Protein AF-A0A075AUA4-F1 (afdb_monomer_lite)

pLDDT: mean 80.35, std 14.58, range [34.72, 96.44]

Secondary structure (DSSP, 8-state):
-HHHHHHHHHHHHHHHTS------GGGGTS---TTTS-THHHHHHHHHHHHHHHHHHHHHS-TT-TTHHHHHHHHHHHHHHHHHHHHHHH--B--S-GGG--PPPSSHHHHHHHHHHHHTTSS---SB-SS-HHHHHHHHHHHHHHHHGGGS-HHHHHHHHHHHHHHHHHHHHHHHHTT-S-HHHHHHHHHHHHHHHHHHHHHHHHHHHH-SS-HHHHHHHHHHH--S-TTSGGGTSTTT--

Foldseek 3Di:
DLLVLLQVLVVVCVVVVDQDADDFPVPVVFAACQVPDPPVVLVVLLVVLLVVLLVVQQVLPPPLDSCLLVLLLVVLLVVVVVVQVVQSVVDWDFFLDNVLRDHRDPDPVVNVVVVVCCVVVVGDRTTATQADSSLLSLLSSLVCLQQSCLPPDPVVSVVSNVVSVVSSVVSLSVCVSNSRHGPSRNVVSNVSSVCSSVVSVVLLVCLVPPDPDDDVSVVVCCSSVPRPDDPDCPPPPVSSVD

InterPro domains:
  IPR025749 Sphingomyelin synthase-like domain [PF14360] (126-197)
  IPR045221 Sphingomyelin synthase-like [PTHR21290] (17-198)

Radius of gyration: 20.56 Å; chains: 1; bounding box: 53×42×61 Å

Sequence (242 aa):
MQIISDDVYLKHKENINSTITVHDMAFSVIPDLRNIVHHGFADLAVVSFTMVSIVHQILESPNFDRFLLLRRSVFAIMILYVIRTLTIIVTQIPPSDPSFCASFPNEFGALINRMFEIFTGSKKACTDMIFSGHMAFMTVSLVRWWIDTTKNRQWIKLCKRLISSIHVALSAVLFLGLRLHYTVDIVLGIIIAVFVTVGVELICWYVYISLDSNFAFQAVRYWVEASGTRKGWIHASTDVLA

Structure (mmCIF, N/CA/C/O backbone):
data_AF-A0A075AUA4-F1
#
_entry.id   AF-A0A075AUA4-F1
#
loop_
_atom_site.group_PDB
_atom_site.id
_atom_site.type_symbol
_atom_site.label_atom_id
_atom_site.label_alt_id
_atom_site.label_comp_id
_atom_site.label_asym_id
_atom_site.label_entity_id
_atom_site.label_seq_id
_atom_site.pdbx_PDB_ins_code
_atom_site.Cartn_x
_atom_site.Cartn_y
_atom_site.Cartn_z
_atom_site.occupancy
_atom_site.B_iso_or_equiv
_atom_site.auth_seq_id
_atom_site.auth_comp_id
_atom_site.auth_asym_id
_atom_site.auth_atom_id
_atom_site.pdbx_PDB_model_num
ATOM 1 N N . MET A 1 1 ? 11.676 -12.175 -6.050 1.00 65.75 1 MET A N 1
ATOM 2 C CA . MET A 1 1 ? 10.969 -12.672 -7.253 1.00 65.75 1 MET A CA 1
ATOM 3 C C . MET A 1 1 ? 10.955 -11.671 -8.391 1.00 65.75 1 MET A C 1
ATOM 5 O O . MET A 1 1 ? 11.267 -12.071 -9.498 1.00 65.75 1 MET A O 1
ATOM 9 N N . GLN A 1 2 ? 10.662 -10.393 -8.144 1.00 72.88 2 GLN A N 1
ATOM 10 C CA . GLN A 1 2 ? 10.542 -9.414 -9.230 1.00 72.88 2 GLN A CA 1
ATOM 11 C C . GLN A 1 2 ? 11.819 -9.251 -10.078 1.00 72.88 2 GLN A C 1
ATOM 13 O O . GLN A 1 2 ? 11.722 -9.202 -11.290 1.00 72.88 2 GLN A O 1
ATOM 18 N N . ILE A 1 3 ? 13.014 -9.334 -9.475 1.00 75.75 3 ILE A N 1
ATOM 19 C CA . ILE A 1 3 ? 14.301 -9.328 -10.209 1.00 75.75 3 ILE A CA 1
ATOM 20 C C . ILE A 1 3 ? 14.400 -10.485 -11.227 1.00 75.75 3 ILE A C 1
ATOM 22 O O . ILE A 1 3 ? 14.953 -10.317 -12.305 1.00 75.75 3 ILE A O 1
ATOM 26 N N . ILE A 1 4 ? 13.863 -11.666 -10.896 1.00 77.81 4 ILE A N 1
ATOM 27 C CA . ILE A 1 4 ? 13.869 -12.833 -11.798 1.00 77.81 4 ILE A CA 1
ATOM 28 C C . ILE A 1 4 ? 12.889 -12.601 -12.953 1.00 77.81 4 ILE A C 1
ATOM 30 O O . ILE A 1 4 ? 13.202 -12.897 -14.098 1.00 77.81 4 ILE A O 1
ATOM 34 N N . SER A 1 5 ? 11.715 -12.050 -12.645 1.00 76.88 5 SER A N 1
ATOM 35 C CA . SER A 1 5 ? 10.702 -11.686 -13.638 1.00 76.88 5 SER A CA 1
ATOM 36 C C . SER A 1 5 ? 11.239 -10.637 -14.629 1.00 76.88 5 SER A C 1
ATOM 38 O O . SER A 1 5 ? 11.117 -10.815 -15.839 1.00 76.88 5 SER A O 1
ATOM 40 N N . ASP A 1 6 ? 11.934 -9.604 -14.136 1.00 78.31 6 ASP A N 1
ATOM 41 C CA . ASP A 1 6 ? 12.584 -8.570 -14.960 1.00 78.31 6 ASP A CA 1
ATOM 42 C C . ASP A 1 6 ? 13.600 -9.165 -15.949 1.00 78.31 6 ASP A C 1
ATOM 44 O O . ASP A 1 6 ? 13.637 -8.775 -17.117 1.00 78.31 6 ASP A O 1
ATOM 48 N N . ASP A 1 7 ? 14.389 -10.143 -15.502 1.00 80.94 7 ASP A N 1
ATOM 49 C CA . ASP A 1 7 ? 15.385 -10.829 -16.328 1.00 80.94 7 ASP A CA 1
ATOM 50 C C . ASP A 1 7 ? 14.753 -11.691 -17.430 1.00 80.94 7 ASP A C 1
ATOM 52 O O . ASP A 1 7 ? 15.200 -11.665 -18.579 1.00 80.94 7 ASP A O 1
ATOM 56 N N . VAL A 1 8 ? 13.676 -12.416 -17.106 1.00 80.75 8 VAL A N 1
ATOM 57 C CA . VAL A 1 8 ? 12.914 -13.204 -18.089 1.00 80.75 8 VAL A CA 1
ATOM 58 C C . VAL A 1 8 ? 12.316 -12.290 -19.158 1.00 80.75 8 VAL A C 1
ATOM 60 O O . VAL A 1 8 ? 12.414 -12.598 -20.348 1.00 80.75 8 VAL A O 1
ATOM 63 N N . TYR A 1 9 ? 11.755 -11.145 -18.761 1.00 77.44 9 TYR A N 1
ATOM 64 C CA . TYR A 1 9 ? 11.234 -10.162 -19.708 1.00 77.44 9 TYR A CA 1
ATOM 65 C C . TYR A 1 9 ? 12.331 -9.601 -20.624 1.00 77.44 9 TYR A C 1
ATOM 67 O O . TYR A 1 9 ? 12.139 -9.538 -21.838 1.00 77.44 9 TYR A O 1
ATOM 75 N N . LEU A 1 10 ? 13.493 -9.229 -20.075 1.00 79.94 10 LEU A N 1
ATOM 76 C CA . LEU A 1 10 ? 14.610 -8.705 -20.867 1.00 79.94 10 LEU A CA 1
ATOM 77 C C . LEU A 1 10 ? 15.105 -9.714 -21.910 1.00 79.94 10 LEU A C 1
ATOM 79 O O . LEU A 1 10 ? 15.257 -9.349 -23.075 1.00 79.94 10 LEU A O 1
ATOM 83 N N . LYS A 1 11 ? 15.245 -10.989 -21.531 1.00 80.88 11 LYS A N 1
ATOM 84 C CA . LYS A 1 11 ? 15.580 -12.077 -22.467 1.00 80.88 11 LYS A CA 1
ATOM 85 C C . LYS A 1 11 ? 14.535 -12.230 -23.571 1.00 80.88 11 LYS A C 1
ATOM 87 O O . LYS A 1 11 ? 14.872 -12.484 -24.724 1.00 80.88 11 LYS A O 1
ATOM 92 N N . HIS A 1 12 ? 13.254 -12.067 -23.242 1.00 77.56 12 HIS A N 1
ATOM 93 C CA . HIS A 1 12 ? 12.180 -12.137 -24.232 1.00 77.56 12 HIS A CA 1
ATOM 94 C C . HIS A 1 12 ? 12.194 -10.934 -25.190 1.00 77.56 12 HIS A C 1
ATOM 96 O O . HIS A 1 12 ? 12.003 -11.100 -26.393 1.00 77.56 12 HIS A O 1
ATOM 102 N N . LYS A 1 13 ? 12.485 -9.732 -24.677 1.00 76.62 13 LYS A N 1
ATOM 103 C CA . LYS A 1 13 ? 12.641 -8.508 -25.474 1.00 76.62 13 LYS A CA 1
ATOM 104 C C . LYS A 1 13 ? 13.789 -8.622 -26.481 1.00 76.62 13 LYS A C 1
ATOM 106 O O . LYS A 1 13 ? 13.605 -8.238 -27.634 1.00 76.62 13 LYS A O 1
ATOM 111 N N . GLU A 1 14 ? 14.941 -9.156 -26.068 1.00 76.81 14 GLU A N 1
ATOM 112 C CA . GLU A 1 14 ? 16.090 -9.390 -26.960 1.00 76.81 14 GLU A CA 1
ATOM 113 C C . GLU A 1 14 ? 15.732 -10.318 -28.128 1.00 76.81 14 GLU A C 1
ATOM 115 O O . GLU A 1 14 ? 16.148 -10.079 -29.257 1.00 76.81 14 GLU A O 1
ATOM 120 N N . ASN A 1 15 ? 14.886 -11.323 -27.889 1.00 75.62 15 ASN A N 1
ATOM 121 C CA . ASN A 1 15 ? 14.468 -12.263 -28.930 1.00 75.62 15 ASN A CA 1
ATOM 122 C C . ASN A 1 15 ? 13.499 -11.659 -29.965 1.00 75.62 15 ASN A C 1
ATOM 124 O O . ASN A 1 15 ? 13.464 -12.125 -31.101 1.00 75.62 15 ASN A O 1
ATOM 128 N N . ILE A 1 16 ? 12.694 -10.655 -29.593 1.00 72.06 16 ILE A N 1
ATOM 129 C CA . ILE A 1 16 ? 11.601 -10.119 -30.436 1.00 72.06 16 ILE A CA 1
ATOM 130 C C . ILE A 1 16 ? 11.952 -8.734 -31.025 1.00 72.06 16 ILE A C 1
ATOM 132 O O . ILE A 1 16 ? 11.208 -8.205 -31.851 1.00 72.06 16 ILE A O 1
ATOM 136 N N . ASN A 1 17 ? 13.094 -8.135 -30.650 1.00 68.62 17 ASN A N 1
ATOM 137 C CA . ASN A 1 17 ? 13.585 -6.832 -31.141 1.00 68.62 17 ASN A CA 1
ATOM 138 C C . ASN A 1 17 ? 12.541 -5.694 -31.107 1.00 68.62 17 ASN A C 1
ATOM 140 O O . ASN A 1 17 ? 12.632 -4.719 -31.853 1.00 68.62 17 ASN A O 1
ATOM 144 N N . SER A 1 18 ? 11.539 -5.789 -30.232 1.00 64.38 18 SER A N 1
ATOM 145 C CA . SER A 1 18 ? 10.489 -4.782 -30.086 1.00 64.38 18 SER A CA 1
ATOM 146 C C . SER A 1 18 ? 10.036 -4.662 -28.635 1.00 64.38 18 SER A C 1
ATOM 148 O O . SER A 1 18 ? 10.028 -5.625 -27.868 1.00 64.38 18 SER A O 1
ATOM 150 N N . THR A 1 19 ? 9.689 -3.439 -28.233 1.00 65.56 19 THR A N 1
ATOM 151 C CA . THR A 1 19 ? 9.050 -3.165 -26.944 1.00 65.56 19 THR A CA 1
ATOM 152 C C . THR A 1 19 ? 7.549 -3.338 -27.101 1.00 65.56 19 THR A C 1
ATOM 154 O O . THR A 1 19 ? 6.896 -2.506 -27.729 1.00 65.56 19 THR A O 1
ATOM 157 N N . ILE A 1 20 ? 7.005 -4.411 -26.535 1.00 69.81 20 ILE A N 1
ATOM 158 C CA . ILE A 1 20 ? 5.563 -4.645 -26.502 1.00 69.81 20 ILE A CA 1
ATOM 159 C C . ILE A 1 20 ? 5.039 -4.002 -25.219 1.00 69.81 20 ILE A C 1
ATOM 161 O O . ILE A 1 20 ? 5.241 -4.547 -24.140 1.00 69.81 20 ILE A O 1
ATOM 165 N N . THR A 1 21 ? 4.403 -2.838 -25.323 1.00 76.06 21 THR A N 1
ATOM 166 C CA . THR A 1 21 ? 3.633 -2.239 -24.224 1.00 76.06 21 THR A CA 1
ATOM 167 C C . THR A 1 21 ? 2.147 -2.420 -24.499 1.00 76.06 21 THR A C 1
ATOM 169 O O . THR A 1 21 ? 1.700 -2.371 -25.648 1.00 76.06 21 THR A O 1
ATOM 172 N N . VAL A 1 22 ? 1.366 -2.672 -23.449 1.00 82.38 22 VAL A N 1
ATOM 173 C CA . VAL A 1 22 ? -0.086 -2.813 -23.590 1.00 82.38 22 VAL A CA 1
ATOM 174 C C . VAL A 1 22 ? -0.703 -1.421 -23.655 1.00 82.38 22 VAL A C 1
ATOM 176 O O . VAL A 1 22 ? -0.318 -0.517 -22.916 1.00 82.38 22 VAL A O 1
ATOM 179 N N . HIS A 1 23 ? -1.663 -1.232 -24.558 1.00 84.94 23 HIS A N 1
ATOM 180 C CA . HIS A 1 23 ? -2.383 0.031 -24.654 1.00 84.94 23 HIS A CA 1
ATOM 181 C C . HIS A 1 23 ? -3.348 0.197 -23.470 1.00 84.94 23 HIS A C 1
ATOM 183 O O . HIS A 1 23 ? -4.271 -0.601 -23.300 1.00 84.94 23 HIS A O 1
ATOM 189 N N . ASP A 1 24 ? -3.182 1.274 -22.702 1.00 86.25 24 ASP A N 1
ATOM 190 C CA . ASP A 1 24 ? -4.040 1.630 -21.571 1.00 86.25 24 ASP A CA 1
ATOM 191 C C . ASP A 1 24 ? -4.887 2.869 -21.886 1.00 86.25 24 ASP A C 1
ATOM 193 O O . ASP A 1 24 ? -4.370 3.918 -22.276 1.00 86.25 24 ASP A O 1
ATOM 197 N N . MET A 1 25 ? -6.200 2.767 -21.671 1.00 89.25 25 MET A N 1
ATOM 198 C CA . MET A 1 25 ? -7.135 3.863 -21.926 1.00 89.25 25 MET A CA 1
ATOM 199 C C . MET A 1 25 ? -6.920 5.077 -21.016 1.00 89.25 25 MET A C 1
ATOM 201 O O . MET A 1 25 ? -7.156 6.198 -21.457 1.00 89.25 25 MET A O 1
ATOM 205 N N . ALA A 1 26 ? -6.464 4.931 -19.766 1.00 89.44 26 ALA A N 1
ATOM 206 C CA . ALA A 1 26 ? -6.200 6.139 -18.977 1.00 89.44 26 ALA A CA 1
ATOM 207 C C . ALA A 1 26 ? -4.947 6.868 -19.450 1.00 89.44 26 ALA A C 1
ATOM 209 O O . ALA A 1 26 ? -4.822 8.064 -19.198 1.00 89.44 26 ALA A O 1
ATOM 210 N N . PHE A 1 27 ? -4.035 6.199 -20.159 1.00 89.88 27 PHE A N 1
ATOM 211 C CA . PHE A 1 27 ? -2.846 6.862 -20.679 1.00 89.88 27 PHE A CA 1
ATOM 212 C C . PHE A 1 27 ? -3.170 7.825 -21.825 1.00 89.88 27 PHE A C 1
ATOM 214 O O . PHE A 1 27 ? -2.429 8.784 -22.024 1.00 89.88 27 PHE A O 1
ATOM 221 N N . SER A 1 28 ? -4.301 7.650 -22.516 1.00 89.44 28 SER A N 1
ATOM 222 C CA . SER A 1 28 ? -4.769 8.632 -23.500 1.00 89.44 28 SER A CA 1
ATOM 223 C C . SER A 1 28 ? -5.434 9.861 -22.872 1.00 89.44 28 SER A C 1
ATOM 225 O O . SER A 1 28 ? -5.566 10.881 -23.539 1.00 89.44 28 SER A O 1
ATOM 227 N N . VAL A 1 29 ? -5.872 9.777 -21.610 1.00 92.88 29 VAL A N 1
ATOM 228 C CA . VAL A 1 29 ? -6.583 10.866 -20.911 1.00 92.88 29 VAL A CA 1
ATOM 229 C C . VAL A 1 29 ? -5.664 11.615 -19.946 1.00 92.88 29 VAL A C 1
ATOM 231 O O . VAL A 1 29 ? -5.703 12.840 -19.868 1.00 92.88 29 VAL A O 1
ATOM 234 N N . ILE A 1 30 ? -4.841 10.886 -19.192 1.00 91.44 30 ILE A N 1
ATOM 235 C CA . ILE A 1 30 ? -3.955 11.442 -18.169 1.00 91.44 30 ILE A CA 1
ATOM 236 C C . ILE A 1 30 ? -2.626 11.837 -18.823 1.00 91.44 30 ILE A C 1
ATOM 238 O O . ILE A 1 30 ? -2.000 10.977 -19.460 1.00 91.44 30 ILE A O 1
ATOM 242 N N . PRO A 1 31 ? -2.162 13.090 -18.642 1.00 91.56 31 PRO A N 1
ATOM 243 C CA . PRO A 1 31 ? -0.906 13.551 -19.218 1.00 91.56 31 PRO A CA 1
ATOM 244 C C . PRO A 1 31 ? 0.285 12.764 -18.667 1.00 91.56 31 PRO A C 1
ATOM 246 O O . PRO A 1 31 ? 0.277 12.303 -17.525 1.00 91.56 31 PRO A O 1
ATOM 249 N N . ASP A 1 32 ? 1.324 12.631 -19.487 1.00 90.25 32 ASP A N 1
ATOM 250 C CA . ASP A 1 32 ? 2.585 12.028 -19.069 1.00 90.25 32 ASP A CA 1
ATOM 251 C C . ASP A 1 32 ? 3.350 12.998 -18.158 1.00 90.25 32 ASP A C 1
ATOM 253 O O . ASP A 1 32 ? 3.779 14.074 -18.580 1.00 90.25 32 ASP A O 1
ATOM 257 N N . LEU A 1 33 ? 3.493 12.622 -16.888 1.00 90.56 33 LEU A N 1
ATOM 258 C CA . LEU A 1 33 ? 4.140 13.427 -15.855 1.00 90.56 33 LEU A CA 1
ATOM 259 C C . LEU A 1 33 ? 5.613 13.060 -15.645 1.00 90.56 33 LEU A C 1
ATOM 261 O O . LEU A 1 33 ? 6.266 13.713 -14.832 1.00 90.56 33 LEU A O 1
ATOM 265 N N . ARG A 1 34 ? 6.163 12.065 -16.358 1.00 87.38 34 ARG A N 1
ATOM 266 C CA . ARG A 1 34 ? 7.534 11.558 -16.131 1.00 87.38 34 ARG A CA 1
ATOM 267 C C . ARG A 1 34 ? 8.619 12.630 -16.276 1.00 87.38 34 ARG A C 1
ATOM 269 O O . ARG A 1 34 ? 9.613 12.595 -15.561 1.00 87.38 34 ARG A O 1
ATOM 276 N N . ASN A 1 35 ? 8.402 13.612 -17.152 1.00 86.06 35 ASN A N 1
ATOM 277 C CA . ASN A 1 35 ? 9.342 14.719 -17.379 1.00 86.06 35 ASN A CA 1
ATOM 278 C C . ASN A 1 35 ? 9.184 15.885 -16.388 1.00 86.06 35 ASN A C 1
ATOM 280 O O . ASN A 1 35 ? 10.026 16.778 -16.358 1.00 86.06 35 ASN A O 1
ATOM 284 N N . ILE A 1 36 ? 8.094 15.913 -15.619 1.00 88.75 36 ILE A N 1
ATOM 285 C CA . ILE A 1 36 ? 7.730 17.041 -14.748 1.00 88.75 36 ILE A CA 1
ATOM 286 C C . ILE A 1 36 ? 7.918 16.662 -13.279 1.00 88.75 36 ILE A C 1
ATOM 288 O O . ILE A 1 36 ? 8.381 17.468 -12.474 1.00 88.75 36 ILE A O 1
ATOM 292 N N . VAL A 1 37 ? 7.550 15.433 -12.919 1.00 87.94 37 VAL A N 1
ATOM 293 C CA . VAL A 1 37 ? 7.508 14.960 -11.539 1.00 87.94 37 VAL A CA 1
ATOM 294 C C . VAL A 1 37 ? 8.503 13.824 -11.361 1.00 87.94 37 VAL A C 1
ATOM 296 O O . VAL A 1 37 ? 8.467 12.822 -12.069 1.00 87.94 37 VAL A O 1
ATOM 299 N N . HIS A 1 38 ? 9.376 13.956 -10.364 1.00 86.81 38 HIS A N 1
ATOM 300 C CA . HIS A 1 38 ? 10.332 12.908 -10.030 1.00 86.81 38 HIS A CA 1
ATOM 301 C C . HIS A 1 38 ? 9.612 11.646 -9.518 1.00 86.81 38 HIS A C 1
ATOM 303 O O . HIS A 1 38 ? 8.724 11.724 -8.668 1.00 86.81 38 HIS A O 1
ATOM 309 N N . HIS A 1 39 ? 10.034 10.458 -9.955 1.00 79.88 39 HIS A N 1
ATOM 310 C CA . HIS A 1 39 ? 9.377 9.197 -9.579 1.00 79.88 39 HIS A CA 1
ATOM 311 C C . HIS A 1 39 ? 9.338 8.931 -8.066 1.00 79.88 39 HIS A C 1
ATOM 313 O O . HIS A 1 39 ? 8.454 8.216 -7.596 1.00 79.88 39 HIS A O 1
ATOM 319 N N . GLY A 1 40 ? 10.261 9.522 -7.299 1.00 83.75 40 GLY A N 1
ATOM 320 C CA . GLY A 1 40 ? 10.284 9.428 -5.835 1.00 83.75 40 GLY A CA 1
ATOM 321 C C . GLY A 1 40 ? 9.078 10.079 -5.142 1.00 83.75 40 GLY A C 1
ATOM 322 O O . GLY A 1 40 ? 8.777 9.728 -4.005 1.00 83.75 40 GLY A O 1
ATOM 323 N N . PHE A 1 41 ? 8.339 10.973 -5.815 1.00 87.69 41 PHE A N 1
ATOM 324 C CA . PHE A 1 41 ? 7.091 11.521 -5.268 1.00 87.69 41 PHE A CA 1
ATOM 325 C C . PHE A 1 41 ? 6.018 10.443 -5.082 1.00 87.69 41 PHE A C 1
ATOM 327 O O . PHE A 1 41 ? 5.237 10.530 -4.136 1.00 87.69 41 PHE A O 1
ATOM 334 N N . ALA A 1 42 ? 6.000 9.413 -5.936 1.00 87.56 42 ALA A N 1
ATOM 335 C CA . ALA A 1 42 ? 5.091 8.281 -5.780 1.00 87.56 42 ALA A CA 1
ATOM 336 C C . ALA A 1 42 ? 5.363 7.527 -4.471 1.00 87.56 42 ALA A C 1
ATOM 338 O O . ALA A 1 42 ? 4.449 7.291 -3.684 1.00 87.56 42 ALA A O 1
ATOM 339 N N . ASP A 1 43 ? 6.632 7.217 -4.207 1.00 87.25 43 ASP A N 1
ATOM 340 C CA . ASP A 1 43 ? 7.032 6.461 -3.019 1.00 87.25 43 ASP A CA 1
ATOM 341 C C . ASP A 1 43 ? 6.831 7.312 -1.751 1.00 87.25 43 ASP A C 1
ATOM 343 O O . ASP A 1 43 ? 6.318 6.831 -0.739 1.00 87.25 43 ASP A O 1
ATOM 347 N N . LEU A 1 44 ? 7.115 8.619 -1.830 1.00 90.50 44 LEU A N 1
ATOM 348 C CA . LEU A 1 44 ? 6.826 9.577 -0.762 1.00 90.50 44 LEU A CA 1
ATOM 349 C C . LEU A 1 44 ? 5.325 9.661 -0.441 1.00 90.50 44 LEU A C 1
ATOM 351 O O . LEU A 1 44 ? 4.957 9.720 0.735 1.00 90.50 44 LEU A O 1
ATOM 355 N N . ALA A 1 45 ? 4.447 9.650 -1.449 1.00 92.12 45 ALA A N 1
ATOM 356 C CA . ALA A 1 45 ? 2.995 9.677 -1.251 1.00 92.12 45 ALA A CA 1
ATOM 357 C C . ALA A 1 45 ? 2.493 8.437 -0.489 1.00 92.12 45 ALA A C 1
ATOM 359 O O . ALA A 1 45 ? 1.625 8.553 0.381 1.00 92.12 45 ALA A O 1
ATOM 360 N N . VAL A 1 46 ? 3.085 7.269 -0.760 1.00 92.19 46 VAL A N 1
ATOM 361 C CA . VAL A 1 46 ? 2.779 6.018 -0.050 1.00 92.19 46 VAL A CA 1
ATOM 362 C C . VAL A 1 46 ? 3.306 6.064 1.379 1.00 92.19 46 VAL A C 1
ATOM 364 O O . VAL A 1 46 ? 2.548 5.826 2.321 1.00 92.19 46 VAL A O 1
ATOM 367 N N . VAL A 1 47 ? 4.588 6.393 1.564 1.00 91.50 47 VAL A N 1
ATOM 368 C CA . VAL A 1 47 ? 5.232 6.413 2.887 1.00 91.50 47 VAL A CA 1
ATOM 369 C C . VAL A 1 47 ? 4.556 7.430 3.803 1.00 91.50 47 VAL A C 1
ATOM 371 O O . VAL A 1 47 ? 4.228 7.104 4.943 1.00 91.50 47 VAL A O 1
ATOM 374 N N . SER A 1 48 ? 4.277 8.638 3.310 1.00 93.12 48 SER A N 1
ATOM 375 C CA . SER A 1 48 ? 3.593 9.674 4.094 1.00 93.12 48 SER A CA 1
ATOM 376 C C . SER A 1 48 ? 2.205 9.223 4.557 1.00 93.12 48 SER A C 1
ATOM 378 O O . SER A 1 48 ? 1.906 9.297 5.751 1.00 93.12 48 SER A O 1
ATOM 380 N N . PHE A 1 49 ? 1.383 8.675 3.656 1.00 94.62 49 PHE A N 1
ATOM 381 C CA . PHE A 1 49 ? 0.050 8.178 4.007 1.00 94.62 49 PHE A CA 1
ATOM 382 C C . PHE A 1 49 ? 0.097 7.043 5.023 1.00 94.62 49 PHE A C 1
ATOM 384 O O . PHE A 1 49 ? -0.713 6.977 5.949 1.00 94.62 49 PHE A O 1
ATOM 391 N N . THR A 1 50 ? 1.078 6.162 4.865 1.00 90.69 50 THR A N 1
ATOM 392 C CA . THR A 1 50 ? 1.307 5.031 5.758 1.00 90.69 50 THR A CA 1
ATOM 393 C C . THR A 1 50 ? 1.655 5.498 7.157 1.00 90.69 50 THR A C 1
ATOM 395 O O . THR A 1 50 ? 1.027 5.066 8.120 1.00 90.69 50 THR A O 1
ATOM 398 N N . MET A 1 51 ? 2.631 6.397 7.282 1.00 92.25 51 MET A N 1
ATOM 399 C CA . MET A 1 51 ? 3.071 6.903 8.580 1.00 92.25 51 MET A CA 1
ATOM 400 C C . MET A 1 51 ? 1.921 7.600 9.306 1.00 92.25 51 MET A C 1
ATOM 402 O O . MET A 1 51 ? 1.670 7.326 10.479 1.00 92.25 51 MET A O 1
ATOM 406 N N . VAL A 1 52 ? 1.153 8.420 8.585 1.00 93.69 52 VAL A N 1
ATOM 407 C CA . VAL A 1 52 ? -0.054 9.068 9.114 1.00 93.69 52 VAL A CA 1
ATOM 408 C C . VAL A 1 52 ? -1.107 8.034 9.536 1.00 93.69 52 VAL A C 1
ATOM 410 O O . VAL A 1 52 ? -1.734 8.185 10.583 1.00 93.69 52 VAL A O 1
ATOM 413 N N . SER A 1 53 ? -1.260 6.941 8.786 1.00 92.38 53 SER A N 1
ATOM 414 C CA . SER A 1 53 ? -2.197 5.856 9.106 1.00 92.38 53 SER A CA 1
ATOM 415 C C . SER A 1 53 ? -1.773 5.011 10.305 1.00 92.38 53 SER A C 1
ATOM 417 O O . SER A 1 53 ? -2.636 4.570 11.062 1.00 92.38 53 SER A O 1
ATOM 419 N N . ILE A 1 54 ? -0.472 4.799 10.512 1.00 92.00 54 ILE A N 1
ATOM 420 C CA . ILE A 1 54 ? 0.060 4.129 11.707 1.00 92.00 54 ILE A CA 1
ATOM 421 C C . ILE A 1 54 ? -0.212 4.992 12.938 1.00 92.00 54 ILE A C 1
ATOM 423 O O . ILE A 1 54 ? -0.751 4.497 13.925 1.00 92.00 54 ILE A O 1
ATOM 427 N N . VAL A 1 55 ? 0.097 6.291 12.866 1.00 91.50 55 VAL A N 1
ATOM 428 C CA . VAL A 1 55 ? -0.191 7.233 13.957 1.00 91.50 55 VAL A CA 1
ATOM 429 C C . VAL A 1 55 ? -1.689 7.258 14.256 1.00 91.50 55 VAL A C 1
ATOM 431 O O . VAL A 1 55 ? -2.078 7.135 15.414 1.00 91.50 55 VAL A O 1
ATOM 434 N N . HIS A 1 56 ? -2.537 7.336 13.226 1.00 90.19 56 HIS A N 1
ATOM 435 C CA . HIS A 1 56 ? -3.990 7.272 13.379 1.00 90.19 56 HIS A CA 1
ATOM 436 C C . HIS A 1 56 ? -4.443 6.003 14.111 1.00 90.19 56 HIS A C 1
ATOM 438 O O . HIS A 1 56 ? -5.188 6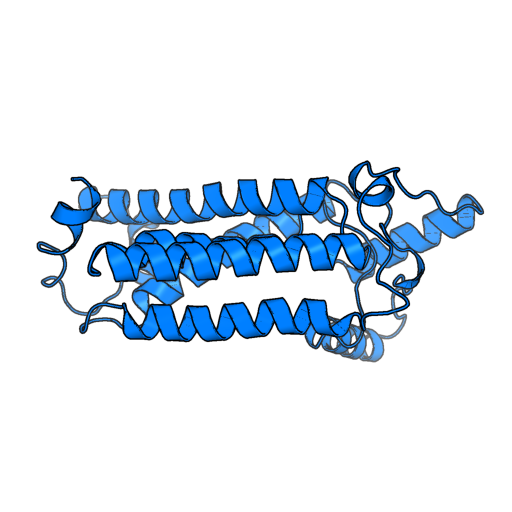.100 15.081 1.00 90.19 56 HIS A O 1
ATOM 444 N N . GLN A 1 57 ? -3.960 4.829 13.694 1.00 88.81 57 GLN A N 1
ATOM 445 C CA . GLN A 1 57 ? -4.298 3.556 14.336 1.00 88.81 57 GLN A CA 1
ATOM 446 C C . GLN A 1 57 ? -3.861 3.522 15.802 1.00 88.81 57 GLN A C 1
ATOM 448 O O . GLN A 1 57 ? -4.641 3.100 16.643 1.00 88.81 57 GLN A O 1
ATOM 453 N N . ILE A 1 58 ? -2.660 4.008 16.132 1.00 88.12 58 ILE A N 1
ATOM 454 C CA . ILE A 1 58 ? -2.172 4.055 17.520 1.00 88.12 58 ILE A CA 1
ATOM 455 C C . ILE A 1 58 ? -3.043 4.975 18.389 1.00 88.12 58 ILE A C 1
ATOM 457 O O . ILE A 1 58 ? -3.280 4.659 19.555 1.00 88.12 58 ILE A O 1
ATOM 461 N N . LEU A 1 59 ? -3.509 6.101 17.836 1.00 87.50 59 LEU A N 1
ATOM 462 C CA . LEU A 1 59 ? -4.337 7.080 18.548 1.00 87.50 59 LEU A CA 1
ATOM 463 C C . LEU A 1 59 ? -5.797 6.632 18.716 1.00 87.50 59 LEU A C 1
ATOM 465 O O . LEU A 1 59 ? -6.400 6.939 19.739 1.00 87.50 59 LEU A O 1
ATOM 469 N N . GLU A 1 60 ? -6.363 5.931 17.731 1.00 84.38 60 GLU A N 1
ATOM 470 C CA . GLU A 1 60 ? -7.744 5.414 17.771 1.00 84.38 60 GLU A CA 1
ATOM 471 C C . GLU A 1 60 ? -7.859 4.063 18.494 1.00 84.38 60 GLU A C 1
ATOM 473 O O . GLU A 1 60 ? -8.953 3.649 18.888 1.00 84.38 60 GLU A O 1
ATOM 478 N N . SER A 1 61 ? -6.742 3.352 18.676 1.00 77.56 61 SER A N 1
ATOM 479 C CA . SER A 1 61 ? -6.750 2.045 19.325 1.00 77.56 61 SER A CA 1
ATOM 480 C C . SER A 1 61 ? -7.255 2.142 20.770 1.00 77.56 61 SER A C 1
ATOM 482 O O . SER A 1 61 ? -6.895 3.076 21.495 1.00 77.56 61 SER A O 1
ATOM 484 N N . PRO A 1 62 ? -8.052 1.168 21.250 1.00 66.12 62 PRO A N 1
ATOM 485 C CA . PRO A 1 62 ? -8.512 1.160 22.633 1.00 66.12 62 PRO A CA 1
ATOM 486 C C . PRO A 1 62 ? -7.338 1.180 23.623 1.00 66.12 62 PRO A C 1
ATOM 488 O O . PRO A 1 62 ? -6.315 0.530 23.406 1.00 66.12 62 PRO A O 1
ATOM 491 N N . ASN A 1 63 ? -7.532 1.864 24.759 1.00 60.44 63 ASN A N 1
ATOM 492 C CA . ASN A 1 63 ? -6.525 2.082 25.813 1.00 60.44 63 ASN A CA 1
ATOM 493 C C . ASN A 1 63 ? -5.769 0.820 26.277 1.00 60.44 63 ASN A C 1
ATOM 495 O O . ASN A 1 63 ? -4.682 0.937 26.836 1.00 60.44 63 ASN A O 1
ATOM 499 N N . PHE A 1 64 ? -6.334 -0.369 26.064 1.00 57.81 64 PHE A N 1
ATOM 500 C CA . PHE A 1 64 ? -5.820 -1.644 26.558 1.00 57.81 64 PHE A CA 1
ATOM 501 C C . PHE A 1 64 ? -4.856 -2.351 25.594 1.00 57.81 64 PHE A C 1
ATOM 503 O O . PHE A 1 64 ? -4.052 -3.160 26.047 1.00 57.81 64 PHE A O 1
ATOM 510 N N . ASP A 1 65 ? -4.903 -2.049 24.292 1.00 73.25 65 ASP A N 1
ATOM 511 C CA . ASP A 1 65 ? -3.965 -2.600 23.311 1.00 73.25 65 ASP A CA 1
ATOM 512 C C . ASP A 1 65 ? -3.826 -1.664 22.111 1.00 73.25 65 ASP A C 1
ATOM 514 O O . ASP A 1 65 ? -4.671 -1.632 21.218 1.00 73.25 65 ASP A O 1
ATOM 518 N N . ARG A 1 66 ? -2.733 -0.897 22.093 1.00 74.50 66 ARG A N 1
ATOM 519 C CA . ARG A 1 66 ? -2.450 0.088 21.041 1.00 74.50 66 ARG A CA 1
ATOM 520 C C . ARG A 1 66 ? -1.980 -0.530 19.725 1.00 74.50 66 ARG A C 1
ATOM 522 O O . ARG A 1 66 ? -1.926 0.162 18.714 1.00 74.50 66 ARG A O 1
ATOM 529 N N . PHE A 1 67 ? -1.638 -1.818 19.735 1.00 81.50 67 PHE A N 1
ATOM 530 C CA . PHE A 1 67 ? -1.063 -2.521 18.591 1.00 81.50 67 PHE A CA 1
ATOM 531 C C . PHE A 1 67 ? -2.034 -3.498 17.939 1.00 81.50 67 PHE A C 1
ATOM 533 O O . PHE A 1 67 ? -1.724 -4.033 16.878 1.00 81.50 67 PHE A O 1
ATOM 540 N N . LEU A 1 68 ? -3.212 -3.720 18.521 1.00 83.50 68 LEU A N 1
ATOM 541 C CA . LEU A 1 68 ? -4.224 -4.598 17.943 1.00 83.50 68 LEU A CA 1
ATOM 542 C C . LEU A 1 68 ? -4.588 -4.195 16.509 1.00 83.50 68 LEU A C 1
ATOM 544 O O . LEU A 1 68 ? -4.526 -5.020 15.596 1.00 83.50 68 LEU A O 1
ATOM 548 N N . LEU A 1 69 ? -4.922 -2.917 16.299 1.00 85.31 69 LEU A N 1
ATOM 549 C CA . LEU A 1 69 ? -5.312 -2.432 14.976 1.00 85.31 69 LEU A CA 1
ATOM 550 C C . LEU A 1 69 ? -4.160 -2.565 13.973 1.00 85.31 69 LEU A C 1
ATOM 552 O O . LEU A 1 69 ? -4.374 -3.011 12.843 1.00 85.31 69 LEU A O 1
ATOM 556 N N . LEU A 1 70 ? -2.933 -2.282 14.419 1.00 88.12 70 LEU A N 1
ATOM 557 C CA . LEU A 1 70 ? -1.731 -2.430 13.605 1.00 88.12 70 LEU A CA 1
ATOM 558 C C . LEU A 1 70 ? -1.482 -3.893 13.212 1.00 88.12 70 LEU A C 1
ATOM 560 O O . LEU A 1 70 ? -1.195 -4.163 12.050 1.00 88.12 70 LEU A O 1
ATOM 564 N N . ARG A 1 71 ? -1.637 -4.847 14.139 1.00 87.44 71 ARG A N 1
ATOM 565 C CA . ARG A 1 71 ? -1.475 -6.285 13.862 1.00 87.44 71 ARG A CA 1
ATOM 566 C C . ARG A 1 71 ? -2.453 -6.777 12.803 1.00 87.44 71 ARG A C 1
ATOM 568 O O . ARG A 1 71 ? -2.038 -7.486 11.890 1.00 87.44 71 ARG A O 1
ATOM 575 N N . ARG A 1 72 ? -3.722 -6.363 12.877 1.00 87.94 72 ARG A N 1
ATOM 576 C CA . ARG A 1 72 ? -4.731 -6.695 11.855 1.00 87.94 72 ARG A CA 1
ATOM 577 C C . ARG A 1 72 ? -4.373 -6.107 10.487 1.00 87.94 72 ARG A C 1
ATOM 579 O O . ARG A 1 72 ? -4.457 -6.814 9.485 1.00 87.94 72 ARG A O 1
ATOM 586 N N . SER A 1 73 ? -3.896 -4.861 10.446 1.00 91.50 73 SER A N 1
ATOM 587 C CA . SER A 1 73 ? -3.418 -4.229 9.208 1.00 91.50 73 SER A CA 1
ATOM 588 C C . SER A 1 73 ? -2.227 -4.992 8.616 1.00 91.50 73 SER A C 1
ATOM 590 O O . SER A 1 73 ? -2.239 -5.329 7.435 1.00 91.50 73 SER A O 1
ATOM 592 N N . VAL A 1 74 ? -1.229 -5.334 9.441 1.00 91.94 74 VAL A N 1
ATOM 593 C CA . VAL A 1 74 ? -0.059 -6.131 9.029 1.00 91.94 74 VAL A CA 1
ATOM 594 C C . VAL A 1 74 ? -0.487 -7.500 8.504 1.00 91.94 74 VAL A C 1
ATOM 596 O O . VAL A 1 74 ? 0.012 -7.932 7.471 1.00 91.94 74 VAL A O 1
ATOM 599 N N . PHE A 1 75 ? -1.442 -8.161 9.157 1.00 91.25 75 PHE A N 1
ATOM 600 C CA . PHE A 1 75 ? -1.959 -9.451 8.709 1.00 91.25 75 PHE A CA 1
ATOM 601 C C . PHE A 1 75 ? -2.639 -9.364 7.333 1.00 91.25 75 PHE A C 1
ATOM 603 O O . PHE A 1 75 ? -2.340 -10.168 6.450 1.00 91.25 75 PHE A O 1
ATOM 610 N N . ALA A 1 76 ? -3.483 -8.350 7.109 1.00 92.94 76 ALA A N 1
ATOM 611 C CA . ALA A 1 76 ? -4.100 -8.105 5.803 1.00 92.94 76 ALA A CA 1
ATOM 612 C C . ALA A 1 76 ? -3.046 -7.837 4.714 1.00 92.94 76 ALA A C 1
ATOM 614 O O . ALA A 1 76 ? -3.112 -8.409 3.624 1.00 92.94 76 ALA A O 1
ATOM 615 N N . ILE A 1 77 ? -2.029 -7.029 5.026 1.00 93.06 77 ILE A N 1
ATOM 616 C CA . ILE A 1 77 ? -0.900 -6.761 4.128 1.00 93.06 77 ILE A CA 1
ATOM 617 C C . ILE A 1 77 ? -0.148 -8.056 3.806 1.00 93.06 77 ILE A C 1
ATOM 619 O O . ILE A 1 77 ? 0.119 -8.327 2.639 1.00 93.06 77 ILE A O 1
ATOM 623 N N . MET A 1 78 ? 0.160 -8.893 4.798 1.00 92.38 78 MET A N 1
ATOM 624 C CA . MET A 1 78 ? 0.841 -10.169 4.565 1.00 92.38 78 MET A CA 1
ATOM 625 C C . MET A 1 78 ? 0.066 -11.061 3.591 1.00 92.38 78 MET A C 1
ATOM 627 O O . MET A 1 78 ? 0.659 -11.579 2.646 1.00 92.38 78 MET A O 1
ATOM 631 N N . ILE A 1 79 ? -1.254 -11.191 3.767 1.00 93.56 79 ILE A N 1
ATOM 632 C CA . ILE A 1 79 ? -2.112 -11.953 2.845 1.00 93.56 79 ILE A CA 1
ATOM 633 C C . ILE A 1 79 ? -2.031 -11.370 1.429 1.00 93.56 79 ILE A C 1
ATOM 635 O O . ILE A 1 79 ? -1.827 -12.112 0.467 1.00 93.56 79 ILE A O 1
ATOM 639 N N . LEU A 1 80 ? -2.121 -10.044 1.288 1.00 93.25 80 LEU A N 1
ATOM 640 C CA . LEU A 1 80 ? -2.011 -9.374 -0.010 1.00 93.25 80 LEU A CA 1
ATOM 641 C C . LEU A 1 80 ? -0.665 -9.643 -0.690 1.00 93.25 80 LEU A C 1
ATOM 643 O O . LEU A 1 80 ? -0.635 -9.913 -1.887 1.00 93.25 80 LEU A O 1
ATOM 647 N N . TYR A 1 81 ? 0.444 -9.623 0.049 1.00 90.06 81 TYR A N 1
ATOM 648 C CA . TYR A 1 81 ? 1.766 -9.910 -0.513 1.00 90.06 81 TYR A CA 1
ATOM 649 C C . TYR A 1 81 ? 1.956 -11.387 -0.877 1.00 90.06 81 TYR A C 1
ATOM 651 O O . TYR A 1 81 ? 2.669 -11.682 -1.839 1.00 90.06 81 TYR A O 1
ATOM 659 N N . VAL A 1 82 ? 1.288 -12.315 -0.188 1.00 91.44 82 VAL A N 1
ATOM 660 C CA . VAL A 1 82 ? 1.236 -13.724 -0.609 1.00 91.44 82 VAL A CA 1
ATOM 661 C C . VAL A 1 82 ? 0.480 -13.853 -1.931 1.00 91.44 82 VAL A C 1
ATOM 663 O O . VAL A 1 82 ? 1.020 -14.420 -2.879 1.00 91.44 82 VAL A O 1
ATOM 666 N N . ILE A 1 83 ? -0.713 -13.257 -2.046 1.00 91.31 83 ILE A N 1
ATOM 667 C CA . ILE A 1 83 ? -1.499 -13.249 -3.296 1.00 91.31 83 ILE A CA 1
ATOM 668 C C . ILE A 1 83 ? -0.692 -12.603 -4.434 1.00 91.31 83 ILE A C 1
ATOM 670 O O . ILE A 1 83 ? -0.618 -13.140 -5.540 1.00 91.31 83 ILE A O 1
ATOM 674 N N . ARG A 1 84 ? -0.009 -11.487 -4.155 1.00 87.94 84 ARG A N 1
ATOM 675 C CA . ARG A 1 84 ? 0.895 -10.815 -5.100 1.00 87.94 84 ARG A CA 1
ATOM 676 C C . ARG A 1 84 ? 1.991 -11.753 -5.580 1.00 87.94 84 ARG A C 1
ATOM 678 O O . ARG A 1 84 ? 2.236 -11.872 -6.770 1.00 87.94 84 ARG A O 1
ATOM 685 N N . THR A 1 85 ? 2.630 -12.453 -4.655 1.00 86.25 85 THR A N 1
ATOM 686 C CA . THR A 1 85 ? 3.708 -13.383 -4.983 1.00 86.25 85 THR A CA 1
ATOM 687 C C . THR A 1 85 ? 3.212 -14.518 -5.881 1.00 86.25 85 THR A C 1
ATOM 689 O O . THR A 1 85 ? 3.859 -14.832 -6.875 1.00 86.25 85 THR A O 1
ATOM 692 N N . LEU A 1 86 ? 2.037 -15.080 -5.584 1.00 88.62 86 LEU A N 1
ATOM 693 C CA . LEU A 1 86 ? 1.415 -16.119 -6.407 1.00 88.62 86 LEU A CA 1
ATOM 694 C C . LEU A 1 86 ? 1.079 -15.613 -7.814 1.00 88.62 86 LEU A C 1
ATOM 696 O O . LEU A 1 86 ? 1.368 -16.297 -8.790 1.00 88.62 86 LEU A O 1
ATOM 700 N N . THR A 1 87 ? 0.526 -14.404 -7.935 1.00 88.00 87 THR A N 1
ATOM 701 C CA . THR A 1 87 ? 0.189 -13.830 -9.250 1.00 88.00 87 THR A CA 1
ATOM 702 C C . THR A 1 87 ? 1.416 -13.614 -10.138 1.00 88.00 87 THR A C 1
ATOM 704 O O . THR A 1 87 ? 1.339 -13.949 -11.312 1.00 88.00 87 THR A O 1
ATOM 707 N N . ILE A 1 88 ? 2.560 -13.181 -9.589 1.00 82.94 88 ILE A N 1
ATOM 708 C CA . ILE A 1 88 ? 3.829 -13.059 -10.343 1.00 82.94 88 ILE A CA 1
ATOM 709 C C . ILE A 1 88 ? 4.327 -14.411 -10.860 1.00 82.94 88 ILE A C 1
ATOM 711 O O . ILE A 1 88 ? 4.914 -14.485 -11.938 1.00 82.94 88 ILE A O 1
ATOM 715 N N . ILE A 1 89 ? 4.164 -15.472 -10.060 1.00 83.06 89 ILE A N 1
ATOM 716 C CA . ILE A 1 89 ? 4.593 -16.822 -10.448 1.00 83.06 89 ILE A CA 1
ATOM 717 C C . ILE A 1 89 ? 3.752 -17.320 -11.623 1.00 83.06 89 ILE A C 1
ATOM 719 O O . ILE A 1 89 ? 4.288 -17.944 -12.534 1.00 83.06 89 ILE A O 1
ATOM 723 N N . VAL A 1 90 ? 2.442 -17.068 -11.582 1.00 85.31 90 VAL A N 1
ATOM 724 C CA . VAL A 1 90 ? 1.493 -17.603 -12.564 1.00 85.31 90 VAL A CA 1
ATOM 725 C C . VAL A 1 90 ? 1.506 -16.797 -13.862 1.00 85.31 90 VAL A C 1
ATOM 727 O O . VAL A 1 90 ? 1.497 -17.393 -14.937 1.00 85.31 90 VAL A O 1
ATOM 730 N N . THR A 1 91 ? 1.548 -15.465 -13.779 1.00 81.69 91 THR A N 1
ATOM 731 C CA . THR A 1 91 ? 1.409 -14.593 -14.950 1.00 81.69 91 THR A CA 1
ATOM 732 C C . THR A 1 91 ? 2.303 -13.364 -14.838 1.00 81.69 91 THR A C 1
ATOM 734 O O . THR A 1 91 ? 2.301 -12.658 -13.830 1.00 81.69 91 THR A O 1
ATOM 737 N N . GLN A 1 92 ? 3.011 -13.062 -15.923 1.00 76.56 92 GLN A N 1
ATOM 738 C CA . GLN A 1 92 ? 3.839 -11.866 -16.065 1.00 76.56 92 GLN A CA 1
ATOM 739 C C . GLN A 1 92 ? 3.309 -11.035 -17.233 1.00 76.56 92 GLN A C 1
ATOM 741 O O . GLN A 1 92 ? 3.054 -11.569 -18.312 1.00 76.56 92 GLN A O 1
ATOM 746 N N . ILE A 1 93 ? 3.115 -9.738 -17.002 1.00 78.25 93 ILE A N 1
ATOM 747 C CA . ILE A 1 93 ? 2.632 -8.781 -18.003 1.00 78.25 93 ILE A CA 1
ATOM 748 C C . ILE A 1 93 ? 3.819 -7.893 -18.397 1.00 78.25 93 ILE A C 1
ATOM 750 O O . ILE A 1 93 ? 4.644 -7.566 -17.535 1.00 78.25 93 ILE A O 1
ATOM 754 N N . PRO A 1 94 ? 3.961 -7.517 -19.682 1.00 77.38 94 PRO A N 1
ATOM 755 C CA . PRO A 1 94 ? 5.009 -6.593 -20.083 1.00 77.38 94 PRO A CA 1
ATOM 756 C C . PRO A 1 94 ? 4.893 -5.254 -19.332 1.00 77.38 94 PRO A C 1
ATOM 758 O O . PRO A 1 94 ? 3.785 -4.770 -19.090 1.00 77.38 94 PRO A O 1
ATOM 761 N N . PRO A 1 95 ? 6.032 -4.638 -18.987 1.00 78.00 95 PRO A N 1
ATOM 762 C CA . PRO A 1 95 ? 6.094 -3.431 -18.179 1.00 78.00 95 PRO A CA 1
ATOM 763 C C . PRO A 1 95 ? 5.393 -2.251 -18.857 1.00 78.00 95 PRO A C 1
ATOM 765 O O . PRO A 1 95 ? 5.467 -2.096 -20.079 1.00 78.00 95 PRO A O 1
ATOM 768 N N . SER A 1 96 ? 4.766 -1.389 -18.058 1.00 74.25 96 SER A N 1
ATOM 769 C CA . SER A 1 96 ? 4.241 -0.092 -18.508 1.00 74.25 96 SER A CA 1
ATOM 770 C C . SER A 1 96 ? 5.356 0.861 -18.961 1.00 74.25 96 SER A C 1
ATOM 772 O O . SER A 1 96 ? 5.181 1.595 -19.937 1.00 74.25 96 SER A O 1
ATOM 774 N N . ASP A 1 97 ? 6.531 0.789 -18.327 1.00 73.25 97 ASP A N 1
ATOM 775 C CA . ASP A 1 97 ? 7.737 1.502 -18.749 1.00 73.25 97 ASP A CA 1
ATOM 776 C C . ASP A 1 97 ? 8.975 0.572 -18.769 1.00 73.25 97 ASP A C 1
ATOM 778 O O . ASP A 1 97 ? 9.542 0.247 -17.720 1.00 73.25 97 ASP A O 1
ATOM 782 N N . PRO A 1 98 ? 9.444 0.150 -19.962 1.00 69.56 98 PRO A N 1
ATOM 783 C CA . PRO A 1 98 ? 10.601 -0.733 -20.107 1.00 69.56 98 PRO A CA 1
ATOM 784 C C . PRO A 1 98 ? 11.933 -0.131 -19.637 1.00 69.56 98 PRO A C 1
ATOM 786 O O . PRO A 1 98 ? 12.917 -0.867 -19.548 1.00 69.56 98 PRO A O 1
ATOM 789 N N . SER A 1 99 ? 12.010 1.183 -19.394 1.00 69.38 99 SER A N 1
ATOM 790 C CA . SER A 1 99 ? 13.253 1.858 -18.993 1.00 69.38 99 SER A CA 1
ATOM 791 C C . SER A 1 99 ? 13.719 1.483 -17.582 1.00 69.38 99 SER A C 1
ATOM 793 O O . SER A 1 99 ? 14.905 1.600 -17.277 1.00 69.38 99 SER A O 1
ATOM 795 N N . PHE A 1 100 ? 12.822 0.961 -16.741 1.00 70.38 100 PHE A N 1
ATOM 796 C CA . PHE A 1 100 ? 13.150 0.523 -15.383 1.00 70.38 100 PHE A CA 1
ATOM 797 C C . PHE A 1 100 ? 13.735 -0.896 -15.311 1.00 70.38 100 PHE A C 1
ATOM 799 O O . PHE A 1 100 ? 14.179 -1.324 -14.244 1.00 70.38 100 PHE A O 1
ATOM 806 N N . CYS A 1 101 ? 13.745 -1.639 -16.421 1.00 70.50 101 CYS A N 1
ATOM 807 C CA . CYS A 1 101 ? 14.199 -3.028 -16.461 1.00 70.50 101 CYS A CA 1
ATOM 808 C C . CYS A 1 101 ? 15.709 -3.128 -16.274 1.00 70.50 101 CYS A C 1
ATOM 810 O O . CYS A 1 101 ? 16.483 -2.485 -16.978 1.00 70.50 101 CYS A O 1
ATOM 812 N N . ALA A 1 102 ? 16.130 -3.994 -15.353 1.00 70.88 102 ALA A N 1
ATOM 813 C CA . ALA A 1 102 ? 17.527 -4.353 -15.173 1.00 70.88 102 ALA A CA 1
ATOM 814 C C . ALA A 1 102 ? 17.690 -5.870 -15.167 1.00 70.88 102 ALA A C 1
ATOM 816 O O . ALA A 1 102 ? 16.841 -6.588 -14.641 1.00 70.88 102 ALA A O 1
ATOM 817 N N . SER A 1 103 ? 18.797 -6.335 -15.742 1.00 72.69 103 SER A N 1
ATOM 818 C CA . SER A 1 103 ? 19.142 -7.752 -15.814 1.00 72.69 103 SER A CA 1
ATOM 819 C C . SER A 1 103 ? 19.434 -8.338 -14.434 1.00 72.69 103 SER A C 1
ATOM 821 O O . SER A 1 103 ? 19.812 -7.620 -13.497 1.00 72.69 103 SER A O 1
ATOM 823 N N . PHE A 1 104 ? 19.301 -9.660 -14.316 1.00 76.12 104 PHE A N 1
ATOM 824 C CA . PHE A 1 104 ? 19.673 -10.357 -13.094 1.00 76.12 104 PHE A CA 1
ATOM 825 C C . PHE A 1 104 ? 21.186 -10.206 -12.840 1.00 76.12 104 PHE A C 1
ATOM 827 O O . PHE A 1 104 ? 21.986 -10.453 -13.745 1.00 76.12 104 PHE A O 1
ATOM 834 N N . PRO A 1 105 ? 21.617 -9.784 -11.639 1.00 78.06 105 PRO A N 1
ATOM 835 C CA . PRO A 1 105 ? 23.038 -9.681 -11.329 1.00 78.06 105 PRO A CA 1
ATOM 836 C C . PRO A 1 105 ? 23.681 -11.073 -11.223 1.00 78.06 105 PRO A C 1
ATOM 838 O O . PRO A 1 105 ? 23.170 -11.948 -10.529 1.00 78.06 105 PRO A O 1
ATOM 841 N N . ASN A 1 106 ? 24.833 -11.259 -11.873 1.00 78.00 106 ASN A N 1
ATOM 842 C CA . ASN A 1 106 ? 25.552 -12.542 -11.910 1.00 78.00 106 ASN A CA 1
ATOM 843 C C . ASN A 1 106 ? 26.212 -12.916 -10.570 1.00 78.00 106 ASN A C 1
ATOM 845 O O . ASN A 1 106 ? 26.502 -14.085 -10.325 1.00 78.00 106 ASN A O 1
ATOM 849 N N . GLU A 1 107 ? 26.454 -11.934 -9.700 1.00 86.69 107 GLU A N 1
ATOM 850 C CA . GLU A 1 107 ? 27.113 -12.125 -8.409 1.00 86.69 107 GLU A CA 1
ATOM 851 C C . GLU A 1 107 ? 26.124 -12.032 -7.244 1.00 86.69 107 GLU A C 1
ATOM 853 O O . GLU A 1 107 ? 25.278 -11.137 -7.190 1.00 86.69 107 GLU A O 1
ATOM 858 N N . PHE A 1 108 ? 26.283 -12.905 -6.245 1.00 83.44 108 PHE A N 1
ATOM 859 C CA . PHE A 1 108 ? 25.424 -12.919 -5.057 1.00 83.44 108 PHE A CA 1
ATOM 860 C C . PHE A 1 108 ? 25.504 -11.615 -4.242 1.00 83.44 108 PHE A C 1
ATOM 862 O O . PHE A 1 108 ? 24.486 -11.124 -3.757 1.00 83.44 108 PHE A O 1
ATOM 869 N N . GLY A 1 109 ? 26.690 -11.002 -4.138 1.00 84.25 109 GLY A N 1
ATOM 870 C CA . GLY A 1 109 ? 26.850 -9.701 -3.475 1.00 84.25 109 GLY A CA 1
ATOM 871 C C . GLY A 1 109 ? 26.095 -8.580 -4.198 1.00 84.25 109 GLY A C 1
ATOM 872 O O . GLY A 1 109 ? 25.397 -7.784 -3.569 1.00 84.25 109 GLY A O 1
ATOM 873 N N . ALA A 1 110 ? 26.152 -8.568 -5.532 1.00 81.75 110 ALA A N 1
ATOM 874 C CA . ALA A 1 110 ? 25.395 -7.632 -6.356 1.00 81.75 110 ALA A CA 1
ATOM 875 C C . ALA A 1 110 ? 23.879 -7.886 -6.282 1.00 81.75 110 ALA A C 1
ATOM 877 O O . ALA A 1 110 ? 23.101 -6.933 -6.301 1.00 81.75 110 ALA A O 1
ATOM 878 N N . LEU A 1 111 ? 23.450 -9.144 -6.128 1.00 82.88 111 LEU A N 1
ATOM 879 C CA . LEU A 1 111 ? 22.052 -9.496 -5.879 1.00 82.88 111 LEU A CA 1
ATOM 880 C C . LEU A 1 111 ? 21.545 -8.912 -4.559 1.00 82.88 111 LEU A C 1
ATOM 882 O O . LEU A 1 111 ? 20.479 -8.300 -4.550 1.00 82.88 111 LEU A O 1
ATOM 886 N N . ILE A 1 112 ? 22.301 -9.060 -3.468 1.00 83.31 112 ILE A N 1
ATOM 887 C CA . ILE A 1 112 ? 21.931 -8.486 -2.166 1.00 83.31 112 ILE A CA 1
ATOM 888 C C . ILE A 1 112 ? 21.830 -6.964 -2.269 1.00 83.31 112 ILE A C 1
ATOM 890 O O . ILE A 1 112 ? 20.815 -6.393 -1.873 1.00 83.31 112 ILE A O 1
ATOM 894 N N . ASN A 1 113 ? 22.831 -6.308 -2.862 1.00 84.19 113 ASN A N 1
ATOM 895 C CA . ASN A 1 113 ? 22.796 -4.860 -3.061 1.00 84.19 113 ASN A CA 1
ATOM 896 C C . ASN A 1 113 ? 21.582 -4.440 -3.895 1.00 84.19 113 ASN A C 1
ATOM 898 O O . ASN A 1 113 ? 20.891 -3.494 -3.532 1.00 84.19 113 ASN A O 1
ATOM 902 N N . ARG A 1 114 ? 21.252 -5.185 -4.956 1.00 79.31 114 ARG A N 1
ATOM 903 C CA . ARG A 1 114 ? 20.072 -4.912 -5.782 1.00 79.31 114 ARG A CA 1
ATOM 904 C C . ARG A 1 114 ? 18.766 -5.103 -5.013 1.00 79.31 114 ARG A C 1
ATOM 906 O O . ARG A 1 114 ? 17.837 -4.321 -5.196 1.00 79.31 114 ARG A O 1
ATOM 913 N N . MET A 1 115 ? 18.679 -6.118 -4.154 1.00 77.62 115 MET A N 1
ATOM 914 C CA . MET A 1 115 ? 17.528 -6.305 -3.266 1.00 77.62 115 MET A CA 1
ATOM 915 C C . MET A 1 115 ? 17.372 -5.118 -2.316 1.00 77.62 115 MET A C 1
ATOM 917 O O . MET A 1 115 ? 16.258 -4.623 -2.162 1.00 77.62 115 MET A O 1
ATOM 921 N N . PHE A 1 116 ? 18.472 -4.629 -1.737 1.00 79.81 116 PHE A N 1
ATOM 922 C CA . PHE A 1 116 ? 18.462 -3.426 -0.908 1.00 79.81 116 PHE A CA 1
ATOM 923 C C . PHE A 1 116 ? 18.049 -2.188 -1.701 1.00 79.81 116 PHE A C 1
ATOM 925 O O . PHE A 1 116 ? 17.175 -1.469 -1.245 1.00 79.81 116 PHE A O 1
ATOM 932 N N . GLU A 1 117 ? 18.590 -1.967 -2.898 1.00 78.62 117 GLU A N 1
ATOM 933 C CA . GLU A 1 117 ? 18.227 -0.827 -3.751 1.00 78.62 117 GLU A CA 1
ATOM 934 C C . GLU A 1 117 ? 16.746 -0.829 -4.151 1.00 78.62 117 GLU A C 1
ATOM 936 O O . GLU A 1 117 ? 16.135 0.232 -4.254 1.00 78.62 117 GLU A O 1
ATOM 941 N N . ILE A 1 118 ? 16.160 -2.007 -4.384 1.00 75.81 118 ILE A N 1
ATOM 942 C CA . ILE A 1 118 ? 14.723 -2.140 -4.659 1.00 75.81 118 ILE A CA 1
ATOM 943 C C . ILE A 1 118 ? 13.913 -1.895 -3.387 1.00 75.81 118 ILE A C 1
ATOM 945 O O . ILE A 1 118 ? 12.894 -1.211 -3.429 1.00 75.81 118 ILE A O 1
ATOM 949 N N . PHE A 1 119 ? 14.378 -2.404 -2.247 1.00 71.06 119 PHE A N 1
ATOM 950 C CA . PHE A 1 119 ? 13.734 -2.186 -0.956 1.00 71.06 119 PHE A CA 1
ATOM 951 C C . PHE A 1 119 ? 13.760 -0.711 -0.525 1.00 71.06 119 PHE A C 1
ATOM 953 O O . PHE A 1 119 ? 12.768 -0.208 -0.007 1.00 71.06 119 PHE A O 1
ATOM 960 N N . THR A 1 120 ? 14.863 0.002 -0.771 1.00 69.06 120 THR A N 1
ATOM 961 C CA . THR A 1 120 ? 14.997 1.439 -0.487 1.00 69.06 120 THR A CA 1
ATOM 962 C C . THR A 1 120 ? 14.319 2.321 -1.535 1.00 69.06 120 THR A C 1
ATOM 964 O O . THR A 1 120 ? 14.277 3.536 -1.361 1.00 69.06 120 THR A O 1
ATOM 967 N N . GLY A 1 121 ? 13.812 1.743 -2.628 1.00 66.38 121 GLY A N 1
ATOM 968 C CA . GLY A 1 121 ? 13.215 2.479 -3.745 1.00 66.38 121 GLY A CA 1
ATOM 969 C C . GLY A 1 121 ? 14.229 3.187 -4.652 1.00 66.38 121 GLY A C 1
ATOM 970 O O . GLY A 1 121 ? 13.833 3.889 -5.579 1.00 66.38 121 GLY A O 1
ATOM 971 N N . SER A 1 122 ? 15.533 2.985 -4.431 1.00 65.88 122 SER A N 1
ATOM 972 C CA . SER A 1 122 ? 16.612 3.557 -5.249 1.00 65.88 122 SER A CA 1
ATOM 973 C C . SER A 1 122 ? 16.618 3.001 -6.674 1.00 65.88 122 SER A C 1
ATOM 975 O O . SER A 1 122 ? 17.039 3.687 -7.603 1.00 65.88 122 SER A O 1
ATOM 977 N N . LYS A 1 123 ? 16.151 1.762 -6.865 1.00 67.12 123 LYS A N 1
ATOM 978 C CA . LYS A 1 123 ? 15.903 1.184 -8.189 1.00 67.12 123 LYS A CA 1
ATOM 979 C C . LYS A 1 123 ? 14.520 0.563 -8.236 1.00 67.12 123 LYS A C 1
ATOM 981 O O . LYS A 1 123 ? 14.155 -0.211 -7.359 1.00 67.12 123 LYS A O 1
ATOM 986 N N . LYS A 1 124 ? 13.758 0.874 -9.283 1.00 68.19 124 LYS A N 1
ATOM 987 C CA . LYS A 1 124 ? 12.432 0.286 -9.481 1.00 68.19 124 LYS A CA 1
ATOM 988 C C . LYS A 1 124 ? 12.557 -1.060 -10.180 1.00 68.19 124 LYS A C 1
ATOM 990 O O . LYS A 1 124 ? 13.518 -1.316 -10.905 1.00 68.19 124 LYS A O 1
ATOM 995 N N . ALA A 1 125 ? 11.612 -1.932 -9.875 1.00 67.94 125 ALA A N 1
ATOM 996 C CA . ALA A 1 125 ? 11.456 -3.192 -10.567 1.00 67.94 125 ALA A CA 1
ATOM 997 C C . ALA A 1 125 ? 10.486 -2.983 -11.732 1.00 67.94 125 ALA A C 1
ATOM 999 O O . ALA A 1 125 ? 9.543 -2.201 -11.613 1.00 67.94 125 ALA A O 1
ATOM 1000 N N . CYS A 1 126 ? 10.772 -3.620 -12.858 1.00 69.00 126 CYS A N 1
ATOM 1001 C CA . CYS A 1 126 ? 10.190 -3.242 -14.139 1.00 69.00 126 CYS A CA 1
ATOM 1002 C C . CYS A 1 126 ? 8.953 -4.043 -14.492 1.00 69.00 126 CYS A C 1
ATOM 1004 O O . CYS A 1 126 ? 7.967 -3.469 -14.935 1.00 69.00 126 CYS A O 1
ATOM 1006 N N . THR A 1 127 ? 8.994 -5.359 -14.292 1.00 61.88 127 THR A N 1
ATOM 1007 C CA . THR A 1 127 ? 7.869 -6.227 -14.616 1.00 61.88 127 THR A CA 1
ATOM 1008 C C . THR A 1 127 ? 6.660 -5.825 -13.804 1.00 61.88 127 THR A C 1
ATOM 1010 O O . THR A 1 127 ? 6.700 -5.761 -12.564 1.00 61.88 127 THR A O 1
ATOM 1013 N N . ASP A 1 128 ? 5.605 -5.513 -14.555 1.00 59.69 128 ASP A N 1
ATOM 1014 C CA . ASP A 1 128 ? 4.355 -5.065 -13.985 1.00 59.69 128 ASP A CA 1
ATOM 1015 C C . ASP A 1 128 ? 3.604 -6.259 -13.422 1.00 59.69 128 ASP A C 1
ATOM 1017 O O . ASP A 1 128 ? 3.741 -7.411 -13.851 1.00 59.69 128 ASP A O 1
ATOM 1021 N N . MET A 1 129 ? 2.838 -5.968 -12.389 1.00 70.19 129 MET A N 1
ATOM 1022 C CA . MET A 1 129 ? 2.148 -6.980 -11.617 1.00 70.19 129 MET A CA 1
ATOM 1023 C C . MET A 1 129 ? 0.663 -6.835 -11.831 1.00 70.19 129 MET A C 1
ATOM 1025 O O . MET A 1 129 ? 0.177 -5.716 -11.780 1.00 70.19 129 MET A O 1
ATOM 1029 N N . ILE A 1 130 ? -0.048 -7.964 -11.931 1.00 83.62 130 ILE A N 1
ATOM 1030 C CA . ILE A 1 130 ? -1.512 -8.027 -12.118 1.00 83.62 130 ILE A CA 1
ATOM 1031 C C . ILE A 1 130 ? -2.281 -7.038 -11.224 1.00 83.62 130 ILE A C 1
ATOM 1033 O O . ILE A 1 130 ? -3.359 -6.580 -11.581 1.00 83.62 130 ILE A O 1
ATOM 1037 N N . PHE A 1 131 ? -1.763 -6.721 -10.039 1.00 88.44 131 PHE A N 1
ATOM 1038 C CA . PHE A 1 131 ? -2.274 -5.614 -9.244 1.00 88.44 131 PHE A CA 1
ATOM 1039 C C . PHE A 1 131 ? -1.142 -4.789 -8.639 1.00 88.44 131 PHE A C 1
ATOM 1041 O O . PHE A 1 131 ? -0.036 -5.294 -8.480 1.00 88.44 131 PHE A O 1
ATOM 1048 N N . SER A 1 132 ? -1.389 -3.535 -8.251 1.00 89.75 132 SER A N 1
ATOM 1049 C CA . SER A 1 132 ? -0.382 -2.638 -7.666 1.00 89.75 132 SER A CA 1
ATOM 1050 C C . SER A 1 132 ? -0.248 -2.824 -6.149 1.00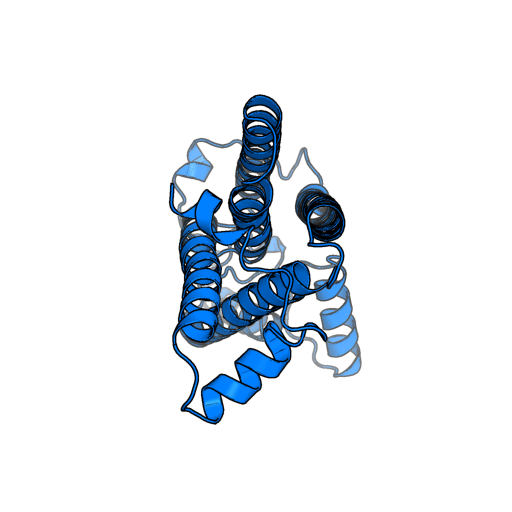 89.75 132 SER A C 1
ATOM 1052 O O . SER A 1 132 ? -1.224 -2.754 -5.401 1.00 89.75 132 SER A O 1
ATOM 1054 N N . GLY A 1 133 ? 0.989 -3.019 -5.676 1.00 88.38 133 GLY A N 1
ATOM 1055 C CA . GLY A 1 133 ? 1.296 -3.180 -4.251 1.00 88.38 133 GLY A CA 1
ATOM 1056 C C . GLY A 1 133 ? 1.169 -1.871 -3.472 1.00 88.38 133 GLY A C 1
ATOM 1057 O O . GLY A 1 133 ? 0.601 -1.864 -2.383 1.00 88.38 133 GLY A O 1
ATOM 1058 N N . HIS A 1 134 ? 1.616 -0.756 -4.061 1.00 90.44 134 HIS A N 1
ATOM 1059 C CA . HIS A 1 134 ? 1.446 0.584 -3.492 1.00 90.44 134 HIS A CA 1
ATOM 1060 C C . HIS A 1 134 ? -0.034 0.904 -3.281 1.00 90.44 134 HIS A C 1
ATOM 1062 O O . HIS A 1 134 ? -0.436 1.294 -2.184 1.00 90.44 134 HIS A O 1
ATOM 1068 N N . MET A 1 135 ? -0.860 0.651 -4.301 1.00 94.25 135 MET A N 1
ATOM 1069 C CA . MET A 1 135 ? -2.303 0.858 -4.197 1.00 94.25 135 MET A CA 1
ATOM 1070 C C . MET A 1 135 ? -2.954 -0.085 -3.199 1.00 94.25 135 MET A C 1
ATOM 1072 O O . MET A 1 135 ? -3.788 0.366 -2.419 1.00 94.25 135 MET A O 1
ATOM 1076 N N . ALA A 1 136 ? -2.563 -1.360 -3.164 1.00 93.38 136 ALA A N 1
ATOM 1077 C CA . ALA A 1 136 ? -3.088 -2.301 -2.182 1.00 93.38 136 ALA A CA 1
ATOM 1078 C C . ALA A 1 136 ? -2.789 -1.832 -0.746 1.00 93.38 136 ALA A C 1
ATOM 1080 O O . ALA A 1 136 ? -3.685 -1.786 0.093 1.00 93.38 136 ALA A O 1
ATOM 1081 N N . PHE A 1 137 ? -1.558 -1.395 -0.476 1.00 92.06 137 PHE A N 1
ATOM 1082 C CA . PHE A 1 137 ? -1.126 -0.931 0.842 1.00 92.06 137 PHE A CA 1
ATOM 1083 C C . PHE A 1 137 ? -1.825 0.365 1.284 1.00 92.06 137 PHE A C 1
ATOM 1085 O O . PHE A 1 137 ? -2.314 0.479 2.415 1.00 92.06 137 PHE A O 1
ATOM 1092 N N . MET A 1 138 ? -1.943 1.331 0.369 1.00 94.88 138 MET A N 1
ATOM 1093 C CA . MET A 1 138 ? -2.721 2.547 0.600 1.00 94.88 138 MET A CA 1
ATOM 1094 C C . MET A 1 138 ? -4.209 2.240 0.798 1.00 94.88 138 MET A C 1
ATOM 1096 O O . MET A 1 138 ? -4.854 2.865 1.633 1.00 94.88 138 MET A O 1
ATOM 1100 N N . THR A 1 139 ? -4.754 1.252 0.092 1.00 96.19 139 THR A N 1
ATOM 1101 C CA . THR A 1 139 ? -6.163 0.862 0.224 1.00 96.19 139 THR A CA 1
ATOM 1102 C C . THR A 1 139 ? -6.443 0.175 1.555 1.00 96.19 139 THR A C 1
ATOM 1104 O O . THR A 1 139 ? -7.448 0.498 2.183 1.00 96.19 139 THR A O 1
ATOM 1107 N N . VAL A 1 140 ? -5.551 -0.701 2.039 1.00 95.25 140 VAL A N 1
ATOM 1108 C CA . VAL A 1 140 ? -5.646 -1.244 3.408 1.00 95.25 140 VAL A CA 1
ATOM 1109 C C . VAL A 1 140 ? -5.745 -0.086 4.393 1.00 95.25 140 VAL A C 1
ATOM 1111 O O . VAL A 1 140 ? -6.691 -0.015 5.171 1.00 95.25 140 VAL A O 1
ATOM 1114 N N . SER A 1 141 ? -4.818 0.870 4.304 1.00 94.56 141 SER A N 1
ATOM 1115 C CA . SER A 1 141 ? -4.814 2.050 5.169 1.00 94.56 141 SER A CA 1
ATOM 1116 C C . SER A 1 141 ? -6.123 2.841 5.054 1.00 94.56 141 SER A C 1
ATOM 1118 O O . SER A 1 141 ? -6.749 3.123 6.069 1.00 94.56 141 SER A O 1
ATOM 1120 N N . LEU A 1 142 ? -6.612 3.116 3.843 1.00 95.56 142 LEU A N 1
ATOM 1121 C CA . LEU A 1 142 ? -7.894 3.790 3.619 1.00 95.56 142 LEU A CA 1
ATOM 1122 C C . LEU A 1 142 ? -9.058 3.068 4.304 1.00 95.56 142 LEU A C 1
ATOM 1124 O O . LEU A 1 142 ? -9.818 3.695 5.037 1.00 95.56 142 LEU A O 1
ATOM 1128 N N . VAL A 1 143 ? -9.190 1.757 4.115 1.00 94.31 143 VAL A N 1
ATOM 1129 C CA . VAL A 1 143 ? -10.265 0.974 4.740 1.00 94.31 143 VAL A CA 1
ATOM 1130 C C . VAL A 1 143 ? -10.185 1.068 6.268 1.00 94.31 143 VAL A C 1
ATOM 1132 O O . VAL A 1 143 ? -11.214 1.251 6.919 1.00 94.31 143 VAL A O 1
ATOM 1135 N N . ARG A 1 144 ? -8.980 1.066 6.854 1.00 90.69 144 ARG A N 1
ATOM 1136 C CA . ARG A 1 144 ? -8.798 1.284 8.303 1.00 90.69 144 ARG A CA 1
ATOM 1137 C C . ARG A 1 144 ? -9.287 2.651 8.751 1.00 90.69 144 ARG A C 1
ATOM 1139 O O . ARG A 1 144 ? -10.015 2.743 9.732 1.00 90.69 144 ARG A O 1
ATOM 1146 N N . TRP A 1 145 ? -9.003 3.709 7.994 1.00 91.25 145 TRP A N 1
ATOM 1147 C CA . TRP A 1 145 ? -9.565 5.034 8.277 1.00 91.25 145 TRP A CA 1
ATOM 1148 C C . TRP A 1 145 ? -11.098 5.041 8.259 1.00 91.25 145 TRP A C 1
ATOM 1150 O O . TRP A 1 145 ? -11.716 5.797 9.008 1.00 91.25 145 TRP A O 1
ATOM 1160 N N . TRP A 1 146 ? -11.739 4.203 7.449 1.00 90.69 146 TRP A N 1
ATOM 1161 C CA . TRP A 1 146 ? -13.199 4.120 7.391 1.00 90.69 146 TRP A CA 1
ATOM 1162 C C . TRP A 1 146 ? -13.814 3.335 8.554 1.00 90.69 146 TRP A C 1
ATOM 1164 O O . TRP A 1 146 ? -14.848 3.765 9.080 1.00 90.69 146 TRP A O 1
ATOM 1174 N N . ILE A 1 147 ? -13.175 2.235 8.960 1.00 87.88 147 ILE A N 1
ATOM 1175 C CA . ILE A 1 147 ? -13.625 1.344 10.042 1.00 87.88 147 ILE A CA 1
ATOM 1176 C C . ILE A 1 147 ? -13.306 1.953 11.415 1.00 87.88 147 ILE A C 1
ATOM 1178 O O . ILE A 1 147 ? -14.186 2.065 12.269 1.00 87.88 147 ILE A O 1
ATOM 1182 N N . ASP A 1 148 ? -12.071 2.403 11.627 1.00 85.19 148 ASP A N 1
ATOM 1183 C CA . ASP A 1 148 ? -11.582 2.794 12.953 1.00 85.19 148 ASP A CA 1
ATOM 1184 C C . ASP A 1 148 ? -12.177 4.141 13.409 1.00 85.19 148 ASP A C 1
ATOM 1186 O O . ASP A 1 148 ? -12.295 4.414 14.599 1.00 85.19 148 ASP A O 1
ATOM 1190 N N . THR A 1 149 ? -12.646 4.980 12.476 1.00 83.88 149 THR A N 1
ATOM 1191 C CA . THR A 1 149 ? -13.257 6.282 12.802 1.00 83.88 149 THR A CA 1
ATOM 1192 C C . THR A 1 149 ? -14.710 6.196 13.276 1.00 83.88 149 THR A C 1
ATOM 1194 O O . THR A 1 149 ? -15.310 7.226 13.591 1.00 83.88 149 THR A O 1
ATOM 1197 N N . THR A 1 150 ? -15.293 5.001 13.377 1.00 74.75 150 THR A N 1
ATOM 1198 C CA . THR A 1 150 ? -16.707 4.766 13.735 1.00 74.75 150 THR A CA 1
ATOM 1199 C C . THR A 1 150 ? -17.147 5.359 15.077 1.00 74.75 150 THR A C 1
ATOM 1201 O O . THR A 1 150 ? -18.334 5.626 15.240 1.00 74.75 150 THR A O 1
ATOM 1204 N N . LYS A 1 151 ? -16.238 5.697 15.997 1.00 76.38 151 LYS A N 1
ATOM 1205 C CA . LYS A 1 151 ? -16.578 6.319 17.297 1.00 76.38 151 LYS A CA 1
ATOM 1206 C C . LYS A 1 151 ? -16.541 7.851 17.316 1.00 76.38 151 LYS A C 1
ATOM 1208 O O . LYS A 1 151 ? -17.028 8.476 18.252 1.00 76.38 151 LYS A O 1
ATOM 1213 N N . ASN A 1 152 ? -15.998 8.480 16.276 1.00 81.62 152 ASN A N 1
ATOM 1214 C CA . ASN A 1 152 ? -15.828 9.934 16.227 1.00 81.62 152 ASN A CA 1
ATOM 1215 C C . ASN A 1 152 ? -17.155 10.700 16.024 1.00 81.62 152 ASN A C 1
ATOM 1217 O O . ASN A 1 152 ? -18.171 10.149 15.595 1.00 81.62 152 ASN A O 1
ATOM 1221 N N . ARG A 1 153 ? -17.158 12.015 16.285 1.00 87.44 153 ARG A N 1
ATOM 1222 C CA . ARG A 1 153 ? -18.288 12.892 15.910 1.00 87.44 153 ARG A CA 1
ATOM 1223 C C . ARG A 1 153 ? -18.495 12.869 14.389 1.00 87.44 153 ARG A C 1
ATOM 1225 O O . ARG A 1 153 ? -17.516 12.807 13.648 1.00 87.44 153 ARG A O 1
ATOM 1232 N N . GLN A 1 154 ? -19.743 12.971 13.921 1.00 87.44 154 GLN A N 1
ATOM 1233 C CA . GLN A 1 154 ? -20.107 12.830 12.497 1.00 87.44 154 GLN A CA 1
ATOM 1234 C C . GLN A 1 154 ? -19.275 13.711 11.547 1.00 87.44 154 GLN A C 1
ATOM 1236 O O . GLN A 1 154 ? -18.773 13.219 10.541 1.00 87.44 154 GLN A O 1
ATOM 1241 N N . TRP A 1 155 ? -19.039 14.978 11.893 1.00 89.81 155 TRP A N 1
ATOM 1242 C CA . TRP A 1 155 ? -18.206 15.868 11.075 1.00 89.81 155 TRP A CA 1
ATOM 1243 C C . TRP A 1 155 ? -16.734 15.438 11.024 1.00 89.81 155 TRP A C 1
ATOM 1245 O O . TRP A 1 155 ? -16.128 15.440 9.959 1.00 89.81 155 TRP A O 1
ATOM 1255 N N . ILE A 1 156 ? -16.165 14.989 12.149 1.00 89.06 156 ILE A N 1
ATOM 1256 C CA . ILE A 1 156 ? -14.780 14.489 12.206 1.00 89.06 156 ILE A CA 1
ATOM 1257 C C . ILE A 1 156 ? -14.647 13.206 11.379 1.00 89.06 156 ILE A C 1
ATOM 1259 O O . ILE A 1 156 ? -13.684 13.057 10.629 1.00 89.06 156 ILE A O 1
ATOM 1263 N N . LYS A 1 157 ? -15.631 12.302 11.481 1.00 89.50 157 LYS A N 1
ATOM 1264 C CA . LYS A 1 157 ? -15.724 11.090 10.652 1.00 89.50 157 LYS A CA 1
ATOM 1265 C C . LYS A 1 157 ? -15.677 11.433 9.170 1.00 89.50 157 LYS A C 1
ATOM 1267 O O . LYS A 1 157 ? -14.861 10.875 8.441 1.00 89.50 157 LYS A O 1
ATOM 1272 N N . LEU A 1 158 ? -16.531 12.364 8.741 1.00 91.12 158 LEU A N 1
ATOM 1273 C CA . LEU A 1 158 ? -16.609 12.787 7.348 1.00 91.12 158 LEU A CA 1
ATOM 1274 C C . LEU A 1 158 ? -15.279 13.384 6.876 1.00 91.12 158 LEU A C 1
ATOM 1276 O O . LEU A 1 158 ? -14.749 12.935 5.865 1.00 91.12 158 LEU A O 1
ATOM 1280 N N . CYS A 1 159 ? -14.689 14.312 7.636 1.00 92.69 159 CYS A N 1
ATOM 1281 C CA . CYS A 1 159 ? -13.406 14.921 7.281 1.00 92.69 159 CYS A CA 1
ATOM 1282 C C . CYS A 1 159 ? -12.291 13.877 7.133 1.00 92.69 159 CYS A C 1
ATOM 1284 O O . CYS A 1 159 ? -11.597 13.862 6.121 1.00 92.69 159 CYS A O 1
ATOM 1286 N N . LYS A 1 160 ? -12.144 12.962 8.100 1.00 91.56 160 LYS A N 1
ATOM 1287 C CA . LYS A 1 160 ? -11.124 11.902 8.055 1.00 91.56 160 LYS A CA 1
ATOM 1288 C C . LYS A 1 160 ? -11.304 10.976 6.844 1.00 91.56 160 LYS A C 1
ATOM 1290 O O . LYS A 1 160 ? -10.325 10.639 6.174 1.00 91.56 160 LYS A O 1
ATOM 1295 N N . ARG A 1 161 ? -12.545 10.597 6.523 1.00 92.56 161 ARG A N 1
ATOM 1296 C CA . ARG A 1 161 ? -12.862 9.753 5.357 1.00 92.56 161 ARG A CA 1
ATOM 1297 C C . ARG A 1 161 ? -12.608 10.474 4.037 1.00 92.56 161 ARG A C 1
ATOM 1299 O O . ARG A 1 161 ? -12.039 9.877 3.129 1.00 92.56 161 ARG A O 1
ATOM 1306 N N . LEU A 1 162 ? -12.972 11.750 3.934 1.00 94.25 162 LEU A N 1
ATOM 1307 C CA . LEU A 1 162 ? -12.729 12.546 2.730 1.00 94.25 162 LEU A CA 1
ATOM 1308 C C . LEU A 1 162 ? -11.235 12.767 2.497 1.00 94.25 162 LEU A C 1
ATOM 1310 O O . LEU A 1 162 ? -10.758 12.496 1.402 1.00 94.25 162 LEU A O 1
ATOM 1314 N N . ILE A 1 163 ? -10.485 13.179 3.523 1.00 94.56 163 ILE A N 1
ATOM 1315 C CA . ILE A 1 163 ? -9.038 13.417 3.413 1.00 94.56 163 ILE A CA 1
ATOM 1316 C C . ILE A 1 163 ? -8.312 12.143 2.973 1.00 94.56 163 ILE A C 1
ATOM 1318 O O . ILE A 1 163 ? -7.524 12.179 2.031 1.00 94.56 163 ILE A O 1
ATOM 1322 N N . SER A 1 164 ? -8.607 11.007 3.612 1.00 94.81 164 SER A N 1
ATOM 1323 C CA . SER A 1 164 ? -7.988 9.729 3.241 1.00 94.81 164 SER A CA 1
ATOM 1324 C C . SER A 1 164 ? -8.368 9.287 1.824 1.00 94.81 164 SER A C 1
ATOM 1326 O O . SER A 1 164 ? -7.493 8.874 1.066 1.00 94.81 164 SER A O 1
ATOM 1328 N N . SER A 1 165 ? -9.636 9.434 1.426 1.00 95.81 165 SER A N 1
ATOM 1329 C CA . SER A 1 165 ? -10.097 9.067 0.077 1.00 95.81 165 SER A CA 1
ATOM 1330 C C . SER A 1 165 ? -9.473 9.952 -1.007 1.00 95.81 165 SER A C 1
ATOM 1332 O O . SER A 1 165 ? -9.026 9.442 -2.031 1.00 95.81 165 SER A O 1
ATOM 1334 N N . ILE A 1 166 ? -9.387 11.265 -0.769 1.00 96.31 166 ILE A N 1
ATOM 1335 C CA . ILE A 1 166 ? -8.745 12.218 -1.683 1.00 96.31 166 ILE A CA 1
ATOM 1336 C C . ILE A 1 166 ? -7.261 11.885 -1.837 1.00 96.31 166 ILE A C 1
ATOM 1338 O O . ILE A 1 166 ? -6.761 11.858 -2.958 1.00 96.31 166 ILE A O 1
ATOM 1342 N N . HIS A 1 167 ? -6.560 11.580 -0.742 1.00 95.44 167 HIS A N 1
ATOM 1343 C CA . HIS A 1 167 ? -5.136 11.242 -0.798 1.00 95.44 167 HIS A CA 1
ATOM 1344 C C . HIS A 1 167 ? -4.867 9.993 -1.649 1.00 95.44 167 HIS A C 1
ATOM 1346 O O . HIS A 1 167 ? -3.962 9.993 -2.486 1.00 95.44 167 HIS A O 1
ATOM 1352 N N . VAL A 1 168 ? -5.680 8.943 -1.488 1.00 95.88 168 VAL A N 1
ATOM 1353 C CA . VAL A 1 168 ? -5.581 7.727 -2.314 1.00 95.88 168 VAL A CA 1
ATOM 1354 C C . VAL A 1 168 ? -5.926 8.013 -3.776 1.00 95.88 168 VAL A C 1
ATOM 1356 O O . VAL A 1 168 ? -5.206 7.555 -4.660 1.00 95.88 168 VAL A O 1
ATOM 1359 N N . ALA A 1 169 ? -6.967 8.804 -4.047 1.00 95.81 169 ALA A N 1
ATOM 1360 C CA . ALA A 1 169 ? -7.345 9.172 -5.411 1.00 95.81 169 ALA A CA 1
ATOM 1361 C C . ALA A 1 169 ? -6.243 9.978 -6.122 1.00 95.81 169 ALA A C 1
ATOM 1363 O O . ALA A 1 169 ? -5.877 9.662 -7.252 1.00 95.81 169 ALA A O 1
ATOM 1364 N N . LEU A 1 170 ? -5.659 10.971 -5.445 1.00 95.31 170 LEU A N 1
ATOM 1365 C CA . LEU A 1 170 ? -4.540 11.754 -5.976 1.00 95.31 170 LEU A CA 1
ATOM 1366 C C . LEU A 1 170 ? -3.302 10.884 -6.217 1.00 95.31 170 LEU A C 1
ATOM 1368 O O . LEU A 1 170 ? -2.639 11.036 -7.239 1.00 95.31 170 LEU A O 1
ATOM 1372 N N . SER A 1 171 ? -3.018 9.942 -5.316 1.00 94.62 171 SER A N 1
ATOM 1373 C CA . SER A 1 171 ? -1.899 9.008 -5.479 1.00 94.62 171 SER A CA 1
ATOM 1374 C C . SER A 1 171 ? -2.115 8.062 -6.664 1.00 94.62 171 SER A C 1
ATOM 1376 O O . SER A 1 171 ? -1.184 7.827 -7.428 1.00 94.62 171 SER A O 1
ATOM 1378 N N . ALA A 1 172 ? -3.345 7.590 -6.893 1.00 94.69 172 ALA A N 1
ATOM 1379 C CA . ALA A 1 172 ? -3.679 6.793 -8.073 1.00 94.69 172 ALA A CA 1
ATOM 1380 C C . ALA A 1 172 ? -3.463 7.582 -9.377 1.00 94.69 172 ALA A C 1
ATOM 1382 O O . ALA A 1 172 ? -2.833 7.076 -10.306 1.00 94.69 172 ALA A O 1
ATOM 1383 N N . VAL A 1 173 ? -3.915 8.841 -9.433 1.00 94.19 173 VAL A N 1
ATOM 1384 C CA . VAL A 1 173 ? -3.668 9.727 -10.586 1.00 94.19 173 VAL A CA 1
ATOM 1385 C C . VAL A 1 173 ? -2.169 9.957 -10.788 1.00 94.19 173 VAL A C 1
ATOM 1387 O O . VAL A 1 173 ? -1.693 9.904 -11.920 1.00 94.19 173 VAL A O 1
ATOM 1390 N N . LEU A 1 174 ? -1.411 10.150 -9.705 1.00 93.50 174 LEU A N 1
ATOM 1391 C CA . LEU A 1 174 ? 0.043 10.300 -9.755 1.00 93.50 174 LEU A CA 1
ATOM 1392 C C . LEU A 1 174 ? 0.728 9.047 -10.321 1.00 93.50 174 LEU A C 1
ATOM 1394 O O . LEU A 1 174 ? 1.605 9.173 -11.173 1.00 93.50 174 LEU A O 1
ATOM 1398 N N . PHE A 1 175 ? 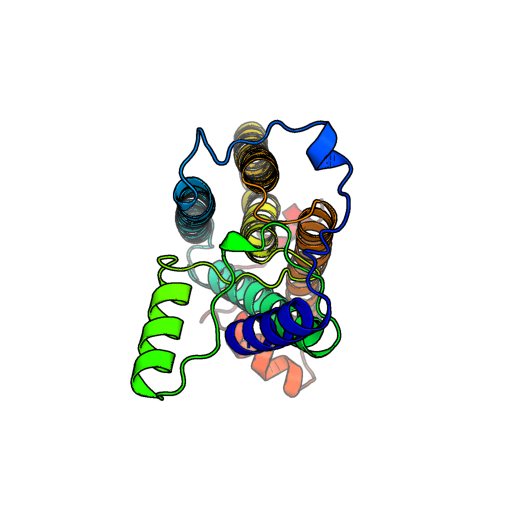0.325 7.843 -9.903 1.00 91.88 175 PHE A N 1
ATOM 1399 C CA . PHE A 1 175 ? 0.897 6.593 -10.418 1.00 91.88 175 PHE A CA 1
ATOM 1400 C C . PHE A 1 175 ? 0.613 6.395 -11.910 1.00 91.88 175 PHE A C 1
ATOM 1402 O O . PHE A 1 175 ? 1.514 5.990 -12.647 1.00 91.88 175 PHE A O 1
ATOM 1409 N N . LEU A 1 176 ? -0.596 6.744 -12.367 1.00 92.31 176 LEU A N 1
ATOM 1410 C CA . LEU A 1 176 ? -0.958 6.707 -13.788 1.00 92.31 176 LEU A CA 1
ATOM 1411 C C . LEU A 1 176 ? -0.215 7.764 -14.608 1.00 92.31 176 LEU A C 1
ATOM 1413 O O . LEU A 1 176 ? 0.229 7.480 -15.720 1.00 92.31 176 LEU A O 1
ATOM 1417 N N . GLY A 1 177 ? -0.064 8.976 -14.072 1.00 90.12 177 GLY A N 1
ATOM 1418 C CA . GLY A 1 177 ? 0.663 10.060 -14.732 1.00 90.12 177 GLY A CA 1
ATOM 1419 C C . GLY A 1 177 ? 2.157 9.769 -14.859 1.00 90.12 177 GLY A C 1
ATOM 1420 O O . GLY A 1 177 ? 2.757 10.067 -15.885 1.00 90.12 177 GLY A O 1
ATOM 1421 N N . LEU A 1 178 ? 2.754 9.116 -13.858 1.00 89.56 178 LEU A N 1
ATOM 1422 C CA . LEU A 1 178 ? 4.150 8.667 -13.891 1.00 89.56 178 LEU A CA 1
ATOM 1423 C C . LEU A 1 178 ? 4.365 7.370 -14.689 1.00 89.56 178 LEU A C 1
ATOM 1425 O O . LEU A 1 178 ? 5.504 6.912 -14.766 1.00 89.56 178 LEU A O 1
ATOM 1429 N N . ARG A 1 179 ? 3.299 6.779 -15.253 1.00 87.50 179 ARG A N 1
ATOM 1430 C CA . ARG A 1 179 ? 3.322 5.503 -15.994 1.00 87.50 179 ARG A CA 1
ATOM 1431 C C . ARG A 1 179 ? 3.995 4.370 -15.207 1.00 87.50 179 ARG A C 1
ATOM 1433 O O . ARG A 1 179 ? 4.721 3.567 -15.775 1.00 87.50 179 ARG A O 1
ATOM 1440 N N . LEU A 1 180 ? 3.774 4.338 -13.888 1.00 84.69 180 LEU A N 1
ATOM 1441 C CA . LEU A 1 180 ? 4.360 3.319 -13.004 1.00 84.69 180 LEU A CA 1
ATOM 1442 C C . LEU A 1 180 ? 3.567 2.009 -12.990 1.00 84.69 180 LEU A C 1
ATOM 1444 O O . LEU A 1 180 ? 4.117 0.984 -12.606 1.00 84.69 180 LEU A O 1
ATOM 1448 N N . HIS A 1 181 ? 2.278 2.078 -13.316 1.00 88.62 181 HIS A N 1
ATOM 1449 C CA . HIS A 1 181 ? 1.341 0.959 -13.308 1.00 88.62 181 HIS A CA 1
ATOM 1450 C C . HIS A 1 181 ? 0.271 1.178 -14.368 1.00 88.62 181 HIS A C 1
ATOM 1452 O O . HIS A 1 181 ? -0.087 2.329 -14.657 1.00 88.62 181 HIS A O 1
ATOM 1458 N N . TYR A 1 182 ? -0.300 0.087 -14.868 1.00 90.56 182 TYR A N 1
ATOM 1459 C CA . TYR A 1 182 ? -1.528 0.153 -15.642 1.00 90.56 182 TYR A CA 1
ATOM 1460 C C . TYR A 1 182 ? -2.733 0.448 -14.739 1.00 90.56 182 TYR A C 1
ATOM 1462 O O . TYR A 1 182 ? -2.752 0.189 -13.531 1.00 90.56 182 TYR A O 1
ATOM 1470 N N . THR A 1 183 ? -3.791 0.979 -15.338 1.00 92.44 183 THR A N 1
ATOM 1471 C CA . THR A 1 183 ? -5.083 1.221 -14.686 1.00 92.44 183 THR A CA 1
ATOM 1472 C C . THR A 1 183 ? -5.661 -0.029 -14.066 1.00 92.44 183 THR A C 1
ATOM 1474 O O . THR A 1 183 ? -6.161 0.022 -12.940 1.00 92.44 183 THR A O 1
ATOM 1477 N N . VAL A 1 184 ? -5.574 -1.152 -14.778 1.00 92.31 184 VAL A N 1
ATOM 1478 C CA . VAL A 1 184 ? -6.073 -2.436 -14.295 1.00 92.31 184 VAL A CA 1
ATOM 1479 C C . VAL A 1 184 ? -5.360 -2.849 -13.010 1.00 92.31 184 VAL A C 1
ATOM 1481 O O . VAL A 1 184 ? -6.021 -3.306 -12.079 1.00 92.31 184 VAL A O 1
ATOM 1484 N N . ASP A 1 185 ? -4.060 -2.568 -12.888 1.00 91.44 185 ASP A N 1
ATOM 1485 C CA . ASP A 1 185 ? -3.281 -2.933 -11.708 1.00 91.44 185 ASP A CA 1
ATOM 1486 C C . ASP A 1 185 ? -3.725 -2.125 -10.484 1.00 91.44 185 ASP A C 1
ATOM 1488 O O . ASP A 1 185 ? -3.824 -2.645 -9.368 1.00 91.44 185 ASP A O 1
ATOM 1492 N N . ILE A 1 186 ? -4.020 -0.838 -10.687 1.00 93.62 186 ILE A N 1
ATOM 1493 C CA . ILE A 1 186 ? -4.549 0.052 -9.648 1.00 93.62 186 ILE A CA 1
ATOM 1494 C C . ILE A 1 186 ? -5.936 -0.417 -9.205 1.00 93.62 186 ILE A C 1
ATOM 1496 O O . ILE A 1 186 ? -6.177 -0.568 -8.006 1.00 93.62 186 ILE A O 1
ATOM 1500 N N . VAL A 1 187 ? -6.835 -0.680 -10.157 1.00 94.69 187 VAL A N 1
ATOM 1501 C CA . VAL A 1 187 ? -8.216 -1.099 -9.880 1.00 94.69 187 VAL A CA 1
ATOM 1502 C C . VAL A 1 187 ? -8.244 -2.446 -9.161 1.00 94.69 187 VAL A C 1
ATOM 1504 O O . VAL A 1 187 ? -8.876 -2.562 -8.110 1.00 94.69 187 VAL A O 1
ATOM 1507 N N . LEU A 1 188 ? -7.519 -3.449 -9.664 1.00 94.12 188 LEU A N 1
ATOM 1508 C CA . LEU A 1 188 ? -7.415 -4.756 -9.014 1.00 94.12 188 LEU A CA 1
ATOM 1509 C C . LEU A 1 188 ? -6.757 -4.644 -7.637 1.00 94.12 188 LEU A C 1
ATOM 1511 O O . LEU A 1 188 ? -7.203 -5.297 -6.694 1.00 94.12 188 LEU A O 1
ATOM 1515 N N . GLY A 1 189 ? -5.756 -3.773 -7.491 1.00 94.12 189 GLY A N 1
ATOM 1516 C CA . GLY A 1 189 ? -5.096 -3.520 -6.212 1.00 94.12 189 GLY A CA 1
ATOM 1517 C C . GLY A 1 189 ? -6.067 -2.996 -5.160 1.00 94.12 189 GLY A C 1
ATOM 1518 O O . GLY A 1 189 ? -6.071 -3.496 -4.037 1.00 94.12 189 GLY A O 1
ATOM 1519 N N . ILE A 1 190 ? -6.931 -2.048 -5.537 1.00 95.69 190 ILE A N 1
ATOM 1520 C CA . ILE A 1 190 ? -7.984 -1.524 -4.661 1.00 95.69 190 ILE A CA 1
ATOM 1521 C C . ILE A 1 190 ? -8.994 -2.626 -4.324 1.00 95.69 190 ILE A C 1
ATOM 1523 O O . ILE A 1 190 ? -9.264 -2.871 -3.151 1.00 95.69 190 ILE A O 1
ATOM 1527 N N . ILE A 1 191 ? -9.538 -3.314 -5.333 1.00 96.44 191 ILE A N 1
ATOM 1528 C CA . ILE A 1 191 ? -10.594 -4.318 -5.147 1.00 96.44 191 ILE A CA 1
ATOM 1529 C C . ILE A 1 191 ? -10.123 -5.436 -4.212 1.00 96.44 191 ILE A C 1
ATOM 1531 O O . ILE A 1 191 ? -10.768 -5.711 -3.199 1.00 96.44 191 ILE A O 1
ATOM 1535 N N . ILE A 1 192 ? -8.978 -6.053 -4.514 1.00 95.62 192 ILE A N 1
ATOM 1536 C CA . ILE A 1 192 ? -8.443 -7.165 -3.721 1.00 95.62 192 ILE A CA 1
ATOM 1537 C C . ILE A 1 192 ? -8.109 -6.685 -2.303 1.00 95.62 192 ILE A C 1
ATOM 1539 O O . ILE A 1 192 ? -8.436 -7.374 -1.338 1.00 95.62 192 ILE A O 1
ATOM 1543 N N . ALA A 1 193 ? -7.519 -5.495 -2.144 1.00 96.12 193 ALA A N 1
ATOM 1544 C CA . ALA A 1 193 ? -7.205 -4.953 -0.824 1.00 96.12 193 ALA A CA 1
ATOM 1545 C C . ALA A 1 193 ? -8.450 -4.676 0.023 1.00 96.12 193 ALA A C 1
ATOM 1547 O O . ALA A 1 193 ? -8.439 -4.990 1.215 1.00 96.12 193 ALA A O 1
ATOM 1548 N N . VAL A 1 194 ? -9.528 -4.152 -0.568 1.00 96.00 194 VAL A N 1
ATOM 1549 C CA . VAL A 1 194 ? -10.814 -3.992 0.127 1.00 96.00 194 VAL A CA 1
ATOM 1550 C C . VAL A 1 194 ? -11.340 -5.353 0.577 1.00 96.00 194 VAL A C 1
ATOM 1552 O O . VAL A 1 194 ? -11.614 -5.524 1.764 1.00 96.00 194 VAL A O 1
ATOM 1555 N N . PHE A 1 195 ? -11.421 -6.336 -0.328 1.00 96.12 195 PHE A N 1
ATOM 1556 C CA . PHE A 1 195 ? -11.926 -7.673 0.001 1.00 96.12 195 PHE A CA 1
ATOM 1557 C C . PHE A 1 195 ? -11.109 -8.359 1.096 1.00 96.12 195 PHE A C 1
ATOM 1559 O O . PHE A 1 195 ? -11.686 -8.895 2.039 1.00 96.12 195 PHE A O 1
ATOM 1566 N N . VAL A 1 196 ? -9.777 -8.318 1.009 1.00 95.62 196 VAL A N 1
ATOM 1567 C CA . VAL A 1 196 ? -8.901 -8.926 2.019 1.00 95.62 196 VAL A CA 1
ATOM 1568 C C . VAL A 1 196 ? -9.032 -8.205 3.356 1.00 95.62 196 VAL A C 1
ATOM 1570 O O . VAL A 1 196 ? -9.185 -8.864 4.378 1.00 95.62 196 VAL A O 1
ATOM 1573 N N . THR A 1 197 ? -9.014 -6.870 3.375 1.00 94.25 197 THR A N 1
ATOM 1574 C CA . THR A 1 197 ? -9.073 -6.108 4.634 1.00 94.25 197 THR A CA 1
ATOM 1575 C C . THR A 1 197 ? -10.414 -6.302 5.335 1.00 94.25 197 THR A C 1
ATOM 1577 O O . THR A 1 197 ? -10.448 -6.623 6.521 1.00 94.25 197 THR A O 1
ATOM 1580 N N . VAL A 1 198 ? -11.523 -6.174 4.601 1.00 93.19 198 VAL A N 1
ATOM 1581 C CA . VAL A 1 198 ? -12.867 -6.412 5.144 1.00 93.19 198 VAL A CA 1
ATOM 1582 C C . VAL A 1 198 ? -13.026 -7.875 5.558 1.00 93.19 198 VAL A C 1
ATOM 1584 O O . VAL A 1 198 ? -13.538 -8.148 6.639 1.00 93.19 198 VAL A O 1
ATOM 1587 N N . GLY A 1 199 ? -12.535 -8.820 4.751 1.00 91.44 199 GLY A N 1
ATOM 1588 C CA . GLY A 1 199 ? -12.554 -10.245 5.072 1.00 91.44 199 GLY A CA 1
ATOM 1589 C C . GLY A 1 199 ? -11.799 -10.572 6.360 1.00 91.44 199 GLY A C 1
ATOM 1590 O O . GLY A 1 199 ? -12.320 -11.302 7.198 1.00 91.44 199 GLY A O 1
ATOM 1591 N N . VAL A 1 200 ? -10.615 -9.988 6.568 1.00 90.44 200 VAL A N 1
ATOM 1592 C CA . VAL A 1 200 ? -9.852 -10.126 7.819 1.00 90.44 200 VAL A CA 1
ATOM 1593 C C . VAL A 1 200 ? -10.655 -9.608 9.009 1.00 90.44 200 VAL A C 1
ATOM 1595 O O . VAL A 1 200 ? -10.738 -10.305 10.017 1.00 90.44 200 VAL A O 1
ATOM 1598 N N . GLU A 1 201 ? -11.283 -8.436 8.907 1.00 87.62 201 GLU A N 1
ATOM 1599 C CA . GLU A 1 201 ? -12.095 -7.882 10.000 1.00 87.62 201 GLU A CA 1
ATOM 1600 C C . GLU A 1 201 ? -13.329 -8.745 10.302 1.00 87.62 201 GLU A C 1
ATOM 1602 O O . GLU A 1 201 ? -13.612 -9.027 11.468 1.00 87.62 201 GLU A O 1
ATOM 1607 N N . LEU A 1 202 ? -14.016 -9.245 9.270 1.00 87.69 202 LEU A N 1
ATOM 1608 C CA . LEU A 1 202 ? -15.144 -10.168 9.425 1.00 87.69 202 LEU A CA 1
ATOM 1609 C C . LEU A 1 202 ? -14.717 -11.490 10.067 1.00 87.69 202 LEU A C 1
ATOM 1611 O O . LEU A 1 202 ? -15.408 -11.983 10.956 1.00 87.69 202 LEU A O 1
ATOM 1615 N N . ILE A 1 203 ? -13.571 -12.051 9.667 1.00 84.94 203 ILE A N 1
ATOM 1616 C CA . ILE A 1 203 ? -13.015 -13.264 10.277 1.00 84.94 203 ILE A CA 1
ATOM 1617 C C . ILE A 1 203 ? -12.656 -13.000 11.738 1.00 84.94 203 ILE A C 1
ATOM 1619 O O . ILE A 1 203 ? -13.009 -13.809 12.588 1.00 84.94 203 ILE A O 1
ATOM 1623 N N . CYS A 1 204 ? -12.002 -11.880 12.058 1.00 80.62 204 CYS A N 1
ATOM 1624 C CA . CYS A 1 204 ? -11.656 -11.534 13.440 1.00 80.62 204 CYS A CA 1
ATOM 1625 C C . CYS A 1 204 ? -12.915 -11.388 14.304 1.00 80.62 204 CYS A C 1
ATOM 1627 O O . CYS A 1 204 ? -12.970 -11.918 15.414 1.00 80.62 204 CYS A O 1
ATOM 1629 N N . TRP A 1 205 ? -13.954 -10.740 13.775 1.00 78.50 205 TRP A N 1
ATOM 1630 C CA . TRP A 1 205 ? -15.247 -10.611 14.443 1.00 78.50 205 TRP A CA 1
ATOM 1631 C C . TRP A 1 205 ? -15.949 -11.965 14.627 1.00 78.50 205 TRP A C 1
ATOM 1633 O O . TRP A 1 205 ? -16.396 -12.288 15.727 1.00 78.50 205 TRP A O 1
ATOM 1643 N N . TYR A 1 206 ? -15.976 -12.807 13.591 1.00 78.31 206 TYR A N 1
ATOM 1644 C CA . TYR A 1 206 ? -16.549 -14.151 13.661 1.00 78.31 206 TYR A CA 1
ATOM 1645 C C . TYR A 1 206 ? -15.803 -15.044 14.658 1.00 78.31 206 TYR A C 1
ATOM 1647 O O . TYR A 1 206 ? -16.433 -15.693 15.486 1.00 78.31 206 TYR A O 1
ATOM 1655 N N . VAL A 1 207 ? -14.468 -15.056 14.622 1.00 73.38 207 VAL A N 1
ATOM 1656 C CA . VAL A 1 207 ? -13.588 -15.780 15.559 1.00 73.38 207 VAL A CA 1
ATOM 1657 C C . VAL A 1 207 ? -13.805 -15.297 16.992 1.00 73.38 207 VAL A C 1
ATOM 1659 O O . VAL A 1 207 ? -13.784 -16.107 17.919 1.00 73.38 207 VAL A O 1
ATOM 1662 N N . TYR A 1 208 ? -14.037 -13.998 17.189 1.00 68.00 208 TYR A N 1
ATOM 1663 C CA . TYR A 1 208 ? -14.349 -13.436 18.499 1.00 68.00 208 TYR A CA 1
ATOM 1664 C C . TYR A 1 208 ? -15.678 -13.969 19.052 1.00 68.00 208 TYR A C 1
ATOM 1666 O O . TYR A 1 208 ? -15.730 -14.364 20.216 1.00 68.00 208 TYR A O 1
ATOM 1674 N N . ILE A 1 209 ? -16.723 -14.023 18.219 1.00 70.81 209 ILE A N 1
ATOM 1675 C CA . ILE A 1 209 ? -18.063 -14.487 18.614 1.00 70.81 209 ILE A CA 1
ATOM 1676 C C . ILE A 1 209 ? -18.140 -16.015 18.734 1.00 70.81 209 ILE A C 1
ATOM 1678 O O . ILE A 1 209 ? -18.818 -16.527 19.620 1.00 70.81 209 ILE A O 1
ATOM 1682 N N . SER A 1 210 ? -17.451 -16.752 17.860 1.00 68.25 210 SER A N 1
ATOM 1683 C CA . SER A 1 210 ? -17.748 -18.169 17.603 1.00 68.25 210 SER A CA 1
ATOM 1684 C C . SER A 1 210 ? -16.903 -19.175 18.381 1.00 68.25 210 SER A C 1
ATOM 1686 O O . SER A 1 210 ? -17.114 -20.373 18.211 1.00 68.25 210 SER A O 1
ATOM 1688 N N . LEU A 1 211 ? -15.912 -18.768 19.184 1.00 59.78 211 LEU A N 1
ATOM 1689 C CA . LEU A 1 211 ? -14.920 -19.737 19.667 1.00 59.78 211 LEU A CA 1
ATOM 1690 C C . LEU A 1 211 ? -14.952 -20.049 21.155 1.00 59.78 211 LEU A C 1
ATOM 1692 O O . LEU A 1 211 ? -14.341 -19.338 21.962 1.00 59.78 211 LEU A O 1
ATOM 1696 N N . ASP A 1 212 ? -15.507 -21.246 21.380 1.00 55.50 212 ASP A N 1
ATOM 1697 C CA . ASP A 1 212 ? -15.146 -22.224 22.409 1.00 55.50 212 ASP A CA 1
ATOM 1698 C C . ASP A 1 212 ? -14.553 -23.560 21.852 1.00 55.50 212 ASP A C 1
ATOM 1700 O O . ASP A 1 212 ? -14.370 -24.478 22.636 1.00 55.50 212 ASP A O 1
ATOM 1704 N N . SER A 1 213 ? -14.229 -23.770 20.547 1.00 56.75 213 SER A N 1
ATOM 1705 C CA . SER A 1 213 ? -13.949 -25.176 20.107 1.00 56.75 213 SER A CA 1
ATOM 1706 C C . SER A 1 213 ? -12.904 -25.568 19.030 1.00 56.75 213 SER A C 1
ATOM 1708 O O . SER A 1 213 ? -12.714 -26.770 18.879 1.00 56.75 213 SER A O 1
ATOM 1710 N N . ASN A 1 214 ? -12.147 -24.701 18.326 1.00 62.69 214 ASN A N 1
ATOM 1711 C CA . ASN A 1 214 ? -11.160 -25.183 17.313 1.00 62.69 214 ASN A CA 1
ATOM 1712 C C . ASN A 1 214 ? -9.710 -24.665 17.463 1.00 62.69 214 ASN A C 1
ATOM 1714 O O . ASN A 1 214 ? -9.461 -23.464 17.394 1.00 62.69 214 ASN A O 1
ATOM 1718 N N . PHE A 1 215 ? -8.739 -25.588 17.569 1.00 59.91 215 PHE A N 1
ATOM 1719 C CA . PHE A 1 215 ? -7.313 -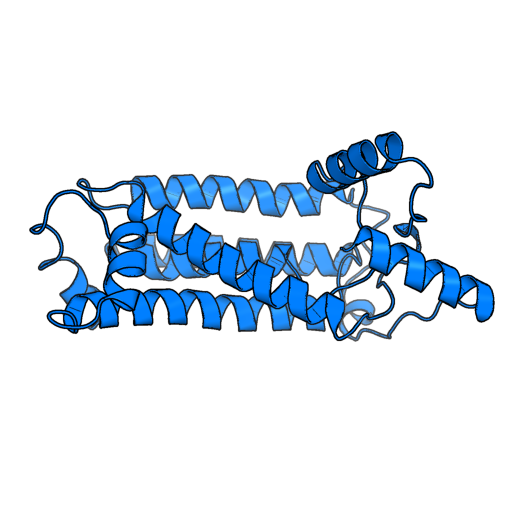25.347 17.883 1.00 59.91 215 PHE A CA 1
ATOM 1720 C C . PHE A 1 215 ? -6.537 -24.500 16.850 1.00 59.91 215 PHE A C 1
ATOM 1722 O O . PHE A 1 215 ? -5.813 -23.584 17.230 1.00 59.91 215 PHE A O 1
ATOM 1729 N N . ALA A 1 216 ? -6.709 -24.731 15.541 1.00 59.97 216 ALA A N 1
ATOM 1730 C CA . ALA A 1 216 ? -5.995 -23.958 14.509 1.00 59.97 216 ALA A CA 1
ATOM 1731 C C . ALA A 1 216 ? -6.403 -22.471 14.497 1.00 59.97 216 ALA A C 1
ATOM 1733 O O . ALA A 1 216 ? -5.564 -21.577 14.369 1.00 59.97 216 ALA A O 1
ATOM 1734 N N . PHE A 1 217 ? -7.691 -22.199 14.720 1.00 62.47 217 PHE A N 1
ATOM 1735 C CA . PHE A 1 217 ? -8.203 -20.836 14.852 1.00 62.47 217 PHE A CA 1
ATOM 1736 C C . PHE A 1 217 ? -7.773 -20.179 16.166 1.00 62.47 217 PHE A C 1
ATOM 1738 O O . PHE A 1 217 ? -7.680 -18.955 16.223 1.00 62.47 217 PHE A O 1
ATOM 1745 N N . GLN A 1 218 ? -7.448 -20.959 17.202 1.00 63.28 218 GLN A N 1
ATOM 1746 C CA . GLN A 1 218 ? -6.930 -20.415 18.456 1.00 63.28 218 GLN A CA 1
ATOM 1747 C C . GLN A 1 218 ? -5.524 -19.829 18.314 1.00 63.28 218 GLN A C 1
ATOM 1749 O O . GLN A 1 218 ? -5.262 -18.812 18.944 1.00 63.28 218 GLN A O 1
ATOM 1754 N N . ALA A 1 219 ? -4.640 -20.388 17.481 1.00 63.00 219 ALA A N 1
ATOM 1755 C CA . ALA A 1 219 ? -3.294 -19.836 17.284 1.00 63.00 219 ALA A CA 1
ATOM 1756 C C . ALA A 1 219 ? -3.323 -18.475 16.563 1.00 63.00 219 ALA A C 1
ATOM 1758 O O . ALA A 1 219 ? -2.693 -17.516 17.012 1.00 63.00 219 ALA A O 1
ATOM 1759 N N . VAL A 1 220 ? -4.119 -18.364 15.492 1.00 63.75 220 VAL A N 1
ATOM 1760 C CA . VAL A 1 220 ? -4.337 -17.094 14.775 1.00 63.75 220 VAL A CA 1
ATOM 1761 C C . VAL A 1 220 ? -5.053 -16.089 15.675 1.00 63.75 220 VAL A C 1
ATOM 1763 O O . VAL A 1 220 ? -4.627 -14.941 15.760 1.00 63.75 220 VAL A O 1
ATOM 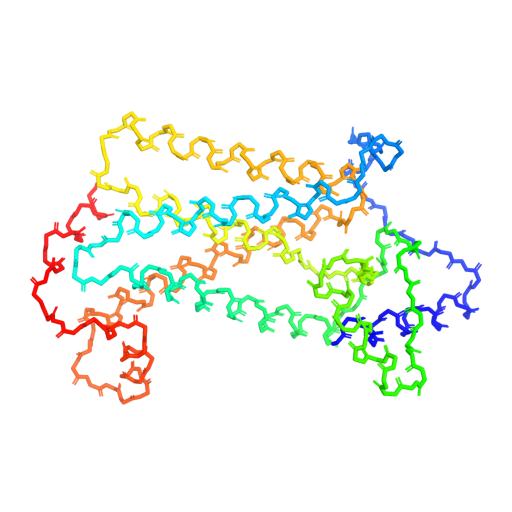1766 N N . ARG A 1 221 ? -6.076 -16.523 16.425 1.00 65.38 221 ARG A N 1
ATOM 1767 C CA . ARG A 1 221 ? -6.728 -15.697 17.451 1.00 65.38 221 ARG A CA 1
ATOM 1768 C C . ARG A 1 221 ? -5.735 -15.233 18.506 1.00 65.38 221 ARG A C 1
ATOM 1770 O O . ARG A 1 221 ? -5.763 -14.072 18.872 1.00 65.38 221 ARG A O 1
ATOM 1777 N N . TYR A 1 222 ? -4.855 -16.093 19.004 1.00 64.31 222 TYR A N 1
ATOM 1778 C CA . TYR A 1 222 ? -3.883 -15.691 20.012 1.00 64.31 222 TYR A CA 1
ATOM 1779 C C . TYR A 1 222 ? -2.922 -14.659 19.431 1.00 64.31 222 TYR A C 1
ATOM 1781 O O . TYR A 1 222 ? -2.697 -13.635 20.041 1.00 64.31 222 TYR A O 1
ATOM 1789 N N . TRP A 1 223 ? -2.402 -14.825 18.221 1.00 67.69 223 TRP A N 1
ATOM 1790 C CA . TRP A 1 223 ? -1.480 -13.817 17.699 1.00 67.69 223 TRP A CA 1
ATOM 1791 C C . TRP A 1 223 ? -2.168 -12.493 17.312 1.00 67.69 223 TRP A C 1
ATOM 1793 O O . TRP A 1 223 ? -1.667 -11.419 17.661 1.00 67.69 223 TRP A O 1
ATOM 1803 N N . VAL A 1 224 ? -3.324 -12.555 16.640 1.00 64.38 224 VAL A N 1
ATOM 1804 C CA . VAL A 1 224 ? -4.070 -11.369 16.181 1.00 64.38 224 VAL A CA 1
ATOM 1805 C C . VAL A 1 224 ? -4.793 -10.680 17.337 1.00 64.38 224 VAL A C 1
ATOM 1807 O O . VAL A 1 224 ? -4.735 -9.463 17.435 1.00 64.38 224 VAL A O 1
ATOM 1810 N N . GLU A 1 225 ? -5.420 -11.443 18.233 1.00 66.69 225 GLU A N 1
ATOM 1811 C CA . GLU A 1 225 ? -6.286 -10.966 19.322 1.00 66.69 225 GLU A CA 1
ATOM 1812 C C . GLU A 1 225 ? -5.691 -11.161 20.729 1.00 66.69 225 GLU A C 1
ATOM 1814 O O . GLU A 1 225 ? -6.414 -10.933 21.704 1.00 66.69 225 GLU A O 1
ATOM 1819 N N . ALA A 1 226 ? -4.417 -11.565 20.906 1.00 58.88 226 ALA A N 1
ATOM 1820 C CA . ALA A 1 226 ? -3.774 -11.506 22.231 1.00 58.88 226 ALA A CA 1
ATOM 1821 C C . ALA A 1 226 ? -3.607 -10.047 22.638 1.00 58.88 226 ALA A C 1
ATOM 1823 O O . ALA A 1 226 ? -2.543 -9.448 22.490 1.00 58.88 226 ALA A O 1
ATOM 1824 N N . SER A 1 227 ? -4.687 -9.477 23.145 1.00 54.25 227 SER A N 1
ATOM 1825 C CA . SER A 1 227 ? -4.670 -8.388 24.096 1.00 54.25 227 SER A CA 1
ATOM 1826 C C . SER A 1 227 ? -4.794 -9.025 25.478 1.00 54.25 227 SER A C 1
ATOM 1828 O O . SER A 1 227 ? -5.584 -9.947 25.697 1.00 54.25 227 SER A O 1
ATOM 1830 N N . GLY A 1 228 ? -3.959 -8.585 26.416 1.00 46.09 228 GLY A N 1
ATOM 1831 C CA . GLY A 1 228 ? -3.781 -9.244 27.710 1.00 46.09 228 GLY A CA 1
ATOM 1832 C C . GLY A 1 228 ? -5.011 -9.279 28.623 1.00 46.09 228 GLY A C 1
ATOM 1833 O O . GLY A 1 228 ? -4.928 -9.892 29.683 1.00 46.09 228 GLY A O 1
ATOM 1834 N N . THR A 1 229 ? -6.151 -8.661 28.286 1.00 48.00 229 THR A N 1
ATOM 1835 C CA . THR A 1 229 ? -7.282 -8.565 29.224 1.00 48.00 229 THR A CA 1
ATOM 1836 C C . THR A 1 229 ? -8.671 -8.511 28.569 1.00 48.00 229 THR A C 1
ATOM 1838 O O . THR A 1 229 ? -9.046 -7.621 27.813 1.00 48.00 229 THR A O 1
ATOM 1841 N N . ARG A 1 230 ? -9.484 -9.492 28.976 1.00 48.75 230 ARG A N 1
ATOM 1842 C CA . ARG A 1 230 ? -10.764 -9.980 28.430 1.00 48.75 230 ARG A CA 1
ATOM 1843 C C . ARG A 1 230 ? -11.991 -9.035 28.481 1.00 48.75 230 ARG A C 1
ATOM 1845 O O . ARG A 1 230 ? -13.076 -9.498 28.155 1.00 48.75 230 ARG A O 1
ATOM 1852 N N . LYS A 1 231 ? -11.899 -7.773 28.935 1.00 40.44 231 LYS A N 1
ATOM 1853 C CA . LYS A 1 231 ? -13.090 -7.033 29.448 1.00 40.44 231 LYS A CA 1
ATOM 1854 C C . LYS A 1 231 ? -13.530 -5.746 28.721 1.00 40.44 231 LYS A C 1
ATOM 1856 O O . LYS A 1 231 ? -14.616 -5.263 29.012 1.00 40.44 231 LYS A O 1
ATOM 1861 N N . GLY A 1 232 ? -12.764 -5.188 27.779 1.00 41.66 232 GLY A N 1
ATOM 1862 C CA . GLY A 1 232 ? -13.051 -3.845 27.225 1.00 41.66 232 GLY A CA 1
ATOM 1863 C C . GLY A 1 232 ? -13.985 -3.755 26.004 1.00 41.66 232 GLY A C 1
ATOM 1864 O O . GLY A 1 232 ? -14.374 -2.655 25.624 1.00 41.66 232 GLY A O 1
ATOM 1865 N N . TRP A 1 233 ? -14.330 -4.875 25.359 1.00 45.47 233 TRP A N 1
ATOM 1866 C CA . TRP A 1 233 ? -14.918 -4.871 24.005 1.00 45.47 233 TRP A CA 1
ATOM 1867 C C . TRP A 1 233 ? -16.451 -4.769 23.932 1.00 45.47 233 TRP A C 1
ATOM 1869 O O . TRP A 1 233 ? -16.975 -4.409 22.881 1.00 45.47 233 TRP A O 1
ATOM 1879 N N . ILE A 1 234 ? -17.170 -5.007 25.035 1.00 41.78 234 ILE A N 1
ATOM 1880 C CA . ILE A 1 234 ? -18.647 -5.095 25.059 1.00 41.78 234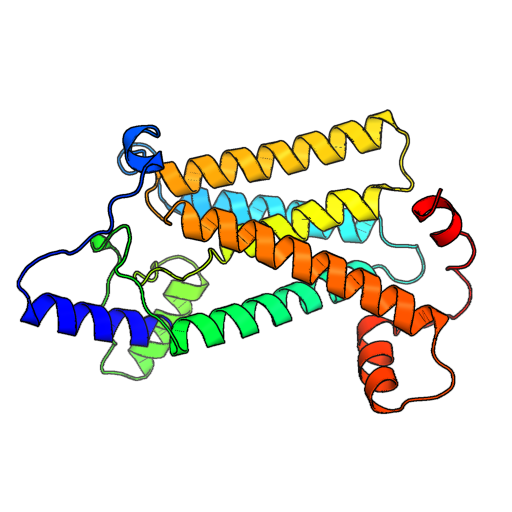 ILE A CA 1
ATOM 1881 C C . ILE A 1 234 ? -19.337 -3.762 24.698 1.00 41.78 234 ILE A C 1
ATOM 1883 O O . ILE A 1 234 ? -20.486 -3.764 24.278 1.00 41.78 234 ILE A O 1
ATOM 1887 N N . HIS A 1 235 ? -18.653 -2.620 24.810 1.00 36.09 235 HIS A N 1
ATOM 1888 C CA . HIS A 1 235 ? -19.233 -1.302 24.503 1.00 36.09 235 HIS A CA 1
ATOM 1889 C C . HIS A 1 235 ? -18.861 -0.732 23.130 1.00 36.09 235 HIS A C 1
ATOM 1891 O O . HIS A 1 235 ? -19.389 0.300 22.746 1.00 36.09 235 HIS A O 1
ATOM 1897 N N . ALA A 1 236 ? -17.937 -1.351 22.390 1.00 41.00 236 ALA A N 1
ATOM 1898 C CA . ALA A 1 236 ? -17.449 -0.787 21.128 1.00 41.00 236 ALA A CA 1
ATOM 1899 C C . ALA A 1 236 ? -18.127 -1.374 19.882 1.00 41.00 236 ALA A C 1
ATOM 1901 O O . ALA A 1 236 ? -18.102 -0.743 18.831 1.00 41.00 236 ALA A O 1
ATOM 1902 N N . SER A 1 237 ? -18.671 -2.590 19.978 1.00 40.16 237 SER A N 1
ATOM 1903 C CA . SER A 1 237 ? -19.185 -3.353 18.835 1.00 40.16 237 SER A CA 1
ATOM 1904 C C . SER A 1 237 ? -20.670 -3.130 18.549 1.00 40.16 237 SER A C 1
ATOM 1906 O O . SER A 1 237 ? -21.099 -3.368 17.423 1.00 40.16 237 SER A O 1
ATOM 1908 N N . THR A 1 238 ? -21.447 -2.643 19.518 1.00 37.41 238 THR A N 1
ATOM 1909 C CA . THR A 1 238 ? -22.865 -2.293 19.323 1.00 37.41 238 THR A CA 1
ATOM 1910 C C . THR A 1 238 ? -23.052 -1.097 18.391 1.00 37.41 238 THR A C 1
ATOM 1912 O O . THR A 1 238 ? -24.064 -1.021 17.709 1.00 37.41 238 THR A O 1
ATOM 1915 N N . ASP A 1 239 ? -22.048 -0.223 18.285 1.00 37.66 239 ASP A N 1
ATOM 1916 C CA . ASP A 1 239 ? -22.120 1.011 17.488 1.00 37.66 239 ASP A CA 1
ATOM 1917 C C . ASP A 1 239 ? -21.660 0.832 16.029 1.00 37.66 239 ASP A C 1
ATOM 1919 O O . ASP A 1 239 ? -21.745 1.762 15.233 1.00 37.66 239 ASP A O 1
ATOM 1923 N N . VAL A 1 240 ? -21.121 -0.340 15.671 1.00 41.06 240 VAL A N 1
ATOM 1924 C CA . VAL A 1 240 ? -20.650 -0.646 14.303 1.00 41.06 240 VAL A CA 1
ATOM 1925 C C . VAL A 1 240 ? -21.737 -1.348 13.474 1.00 41.06 240 VAL A C 1
ATOM 1927 O O . VAL A 1 240 ? -21.665 -1.352 12.248 1.00 41.06 240 VAL A O 1
ATOM 1930 N N . LEU A 1 241 ? -22.743 -1.930 14.135 1.00 34.72 241 LEU A N 1
ATOM 1931 C CA . LEU A 1 241 ? -23.855 -2.664 13.513 1.00 34.72 241 LEU A CA 1
ATOM 1932 C C . LEU A 1 241 ? -25.198 -1.908 13.566 1.00 34.72 241 LEU A C 1
ATOM 1934 O O . LEU A 1 241 ? -26.217 -2.472 13.169 1.00 34.72 241 LEU A O 1
ATOM 1938 N N . ALA A 1 242 ? -25.193 -0.658 14.037 1.00 34.72 242 ALA A N 1
ATOM 1939 C CA . ALA A 1 242 ? -26.316 0.282 14.006 1.00 34.72 242 ALA A CA 1
ATOM 1940 C C . ALA A 1 242 ? -25.994 1.452 13.065 1.00 34.72 242 ALA A C 1
ATOM 1942 O O . ALA A 1 242 ? -26.919 1.903 12.355 1.00 34.72 242 ALA A O 1
#

Organism: Rozella allomycis (strain CSF55) (NCBI:txid988480)